Protein AF-A0A3L7VGA7-F1 (afdb_monomer_lite)

Radius of gyration: 22.68 Å; chains: 1; bounding box: 48×97×49 Å

Foldseek 3Di:
DDDDDDPPPPPPPPPPPPDPDPPDDPDDDPFADWDFDDPPPPPPVPDPDDWDFGFTFGDDPAFTETEGDGDDDLPVVLVVLVVVLVPDPDAGAYEYAPHHQQCPDPPVSNVSVLVSVLVNLVSVHAYEHEHQDADDPVSLVSCVVSQVRYEYEQELFDDDLADVDGPPSVSSLVRLLRCVVSPHHYEYEPPQDQPPPCLDLVNLLVSLVSCVVSVAQEYEYHHDKAFPVCLVVPGHHVSVVCVVVVSSVQQPPFDWDDDPNTIITDGHPVSVVVSVVSSCVSCVVSNHHYHYDCHRPVVPNPDDRDPPNVVVCVVVVVVVVCVVDPD

Sequence (327 aa):
MSPHPTLKQARNRAMLKTTPNKNSFGPLFDLPIVARTTPDHYSDRSSKDTSHFQTHLLPGDGPMVLSVAFSDGLPTLHDWLEWLRGQLASKPRLVFGWASDCLMSDLSNREHFLQILKATLRWGFSVCLKTMQRLDSDEAKQLQPMTSQLRFLVPLLGYSPAIDEWIRVSDRLEVLRSLRVQGFSAKAAWEPMIPGVHDRSEVFDRVLRELTGLNLKTVQVAFGHLPEDRMGRLLPGPVQQAKRMGVSEVFQNGPGFRIAGQKQRLLPLESRQKAFTRLHTLGAKWGIRVDVCPWNNPDFLASPIVVNKVATKSLLQKFLDMASHPG

Structure (mmCIF, N/CA/C/O backbone):
data_AF-A0A3L7VGA7-F1
#
_entry.id   AF-A0A3L7VGA7-F1
#
loop_
_atom_site.group_PDB
_atom_site.id
_atom_site.type_symbol
_atom_site.label_atom_id
_atom_site.label_alt_id
_atom_site.label_comp_id
_atom_site.label_asym_id
_atom_site.label_entity_id
_atom_site.label_seq_id
_atom_site.pdbx_PDB_ins_code
_atom_site.Cartn_x
_atom_site.Cartn_y
_atom_site.Cartn_z
_atom_site.occupancy
_atom_site.B_iso_or_equiv
_atom_site.auth_seq_id
_atom_site.auth_comp_id
_atom_site.auth_asym_id
_atom_site.auth_atom_id
_atom_site.pdbx_PDB_model_num
ATOM 1 N N . MET A 1 1 ? -12.149 -64.368 2.771 1.00 43.12 1 MET A N 1
ATOM 2 C CA . MET A 1 1 ? -12.167 -63.578 1.522 1.00 43.12 1 MET A CA 1
ATOM 3 C C . MET A 1 1 ? -13.390 -62.686 1.576 1.00 43.12 1 MET A C 1
ATOM 5 O O . MET A 1 1 ? -14.497 -63.174 1.406 1.00 43.12 1 MET A O 1
ATOM 9 N N . SER A 1 2 ? -13.187 -61.421 1.930 1.00 35.19 2 SER A N 1
ATOM 10 C CA . SER A 1 2 ? -14.254 -60.436 2.131 1.00 35.19 2 SER A CA 1
ATOM 11 C C . SER A 1 2 ? -14.167 -59.400 1.008 1.00 35.19 2 SER A C 1
ATOM 13 O O . SER A 1 2 ? -13.048 -59.018 0.656 1.00 35.19 2 SER A O 1
ATOM 15 N N . PRO A 1 3 ? -15.284 -58.967 0.402 1.00 49.53 3 PRO A N 1
ATOM 16 C CA . PRO A 1 3 ? -15.226 -58.109 -0.772 1.00 49.53 3 PRO A CA 1
ATOM 17 C C . PRO A 1 3 ? -14.800 -56.690 -0.382 1.00 49.53 3 PRO A C 1
ATOM 19 O O . PRO A 1 3 ? -15.349 -56.084 0.538 1.00 49.53 3 PRO A O 1
ATOM 22 N N . HIS A 1 4 ? -13.811 -56.159 -1.102 1.00 41.28 4 HIS A N 1
ATOM 23 C CA . HIS A 1 4 ? -13.416 -54.756 -1.025 1.00 41.28 4 HIS A CA 1
ATOM 24 C C . HIS A 1 4 ? -14.561 -53.843 -1.502 1.00 41.28 4 HIS A C 1
ATOM 26 O O . HIS A 1 4 ? -15.128 -54.091 -2.570 1.00 41.28 4 HIS A 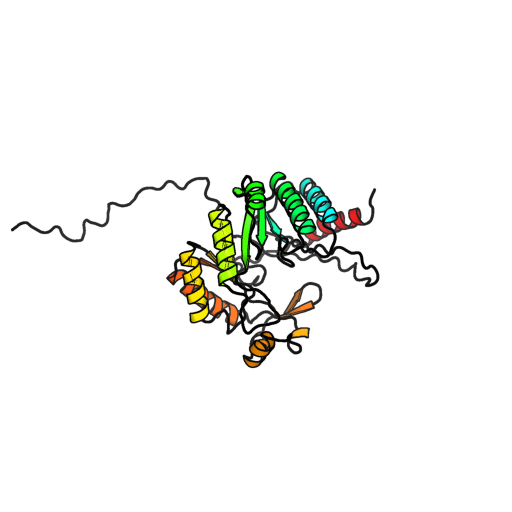O 1
ATOM 32 N N . PRO A 1 5 ? -14.877 -52.749 -0.786 1.00 42.47 5 PRO A N 1
ATOM 33 C CA . PRO A 1 5 ? -15.807 -51.749 -1.285 1.00 42.47 5 PRO A CA 1
ATOM 34 C C . PRO A 1 5 ? -15.146 -50.905 -2.385 1.00 42.47 5 PRO A C 1
ATOM 36 O O . PRO A 1 5 ? -14.045 -50.376 -2.236 1.00 42.47 5 PRO A O 1
ATOM 39 N N . THR A 1 6 ? -15.846 -50.779 -3.510 1.00 46.78 6 THR A N 1
ATOM 40 C CA . THR A 1 6 ? -15.446 -49.997 -4.685 1.00 46.78 6 THR A CA 1
ATOM 41 C C . THR A 1 6 ? -15.294 -48.502 -4.384 1.00 46.78 6 THR A C 1
ATOM 43 O O . THR A 1 6 ? -16.154 -47.886 -3.751 1.00 46.78 6 THR A O 1
ATOM 46 N N . LEU A 1 7 ? -14.249 -47.902 -4.961 1.00 44.06 7 LEU A N 1
ATOM 47 C CA . LEU A 1 7 ? -13.790 -46.500 -4.893 1.00 44.06 7 LEU A CA 1
ATOM 48 C C . LEU A 1 7 ? -14.806 -45.402 -5.306 1.00 44.06 7 LEU A C 1
ATOM 50 O O . LEU A 1 7 ? -14.435 -44.241 -5.461 1.00 44.06 7 LEU A O 1
ATOM 54 N N . LYS A 1 8 ? -16.095 -45.722 -5.463 1.00 40.16 8 LYS A N 1
ATOM 55 C CA . LYS A 1 8 ? -17.149 -44.781 -5.883 1.00 40.16 8 LYS A CA 1
ATOM 56 C C . LYS A 1 8 ? -18.024 -44.236 -4.746 1.00 40.16 8 LYS A C 1
ATOM 58 O O . LYS A 1 8 ? -18.813 -43.333 -4.998 1.00 40.16 8 LYS A O 1
ATOM 63 N N . GLN A 1 9 ? -17.874 -44.713 -3.506 1.00 40.97 9 GLN A N 1
ATOM 64 C CA . GLN A 1 9 ? -18.732 -44.302 -2.376 1.00 40.97 9 GLN A CA 1
ATOM 65 C C . GLN A 1 9 ? -18.077 -43.361 -1.346 1.00 40.97 9 GLN A C 1
ATOM 67 O O . GLN A 1 9 ? -18.747 -42.906 -0.424 1.00 40.97 9 GLN A O 1
ATOM 72 N N . ALA A 1 10 ? -16.817 -42.956 -1.532 1.00 37.78 10 ALA A N 1
ATOM 73 C CA . ALA A 1 10 ? -16.129 -42.036 -0.614 1.00 37.78 10 ALA A CA 1
ATOM 74 C C . ALA A 1 10 ? -16.321 -40.534 -0.933 1.00 37.78 10 ALA A C 1
ATOM 76 O O . ALA A 1 10 ? -15.681 -39.689 -0.313 1.00 37.78 10 ALA A O 1
ATOM 77 N N . ARG A 1 11 ? -17.187 -40.167 -1.892 1.00 37.00 11 ARG A N 1
ATOM 78 C CA . ARG A 1 11 ? -17.267 -38.785 -2.414 1.00 37.00 11 ARG A CA 1
ATOM 79 C C . ARG A 1 11 ? -18.479 -37.953 -1.974 1.00 37.00 11 ARG A C 1
ATOM 81 O O . ARG A 1 11 ? -18.576 -36.806 -2.386 1.00 37.00 11 ARG A O 1
ATOM 88 N N . ASN A 1 12 ? -19.352 -38.477 -1.106 1.00 34.41 12 ASN A N 1
ATOM 89 C CA . ASN A 1 12 ? -20.613 -37.811 -0.729 1.00 34.41 12 ASN A CA 1
ATOM 90 C C . ASN A 1 12 ? -20.780 -37.495 0.770 1.00 34.41 12 ASN A C 1
ATOM 92 O O . ASN A 1 12 ? -21.898 -37.299 1.238 1.00 34.41 12 ASN A O 1
ATOM 96 N N . ARG A 1 13 ? -19.696 -37.397 1.551 1.00 36.81 13 ARG A N 1
ATOM 97 C CA . ARG A 1 13 ? -19.800 -37.077 2.988 1.00 36.81 13 ARG A CA 1
ATOM 98 C C . ARG A 1 13 ? -18.763 -36.055 3.459 1.00 36.81 13 ARG A C 1
ATOM 100 O O . ARG A 1 13 ? -17.954 -36.334 4.327 1.00 36.81 13 ARG A O 1
ATOM 107 N N . ALA A 1 14 ? -18.811 -34.859 2.876 1.00 35.75 14 ALA A N 1
ATOM 108 C CA . ALA A 1 14 ? -18.225 -33.645 3.455 1.00 35.75 14 ALA A CA 1
ATOM 109 C C . ALA A 1 14 ? -18.851 -32.377 2.836 1.00 35.75 14 ALA A C 1
ATOM 111 O O . ALA A 1 14 ? -18.152 -31.493 2.360 1.00 35.75 14 ALA A O 1
ATOM 112 N N . MET A 1 15 ? -20.185 -32.282 2.814 1.00 30.47 15 MET A N 1
ATOM 113 C CA . MET A 1 15 ? -20.867 -30.989 2.686 1.00 30.47 15 MET A CA 1
ATOM 114 C C . MET A 1 15 ? -21.369 -30.577 4.067 1.00 30.47 15 MET A C 1
ATOM 116 O O . MET A 1 15 ? -22.544 -30.721 4.400 1.00 30.47 15 MET A O 1
ATOM 120 N N . LEU A 1 16 ? -20.448 -30.078 4.892 1.00 31.81 16 LEU A N 1
ATOM 121 C CA . LEU A 1 16 ? -20.827 -29.192 5.983 1.00 31.81 16 LEU A CA 1
ATOM 122 C C . LEU A 1 16 ? -21.315 -27.899 5.331 1.00 31.81 16 LEU A C 1
ATOM 124 O O . LEU A 1 16 ? -20.530 -27.141 4.766 1.00 31.81 16 LEU A O 1
ATOM 128 N N . LYS A 1 17 ? -22.633 -27.692 5.375 1.00 30.09 17 LYS A N 1
ATOM 129 C CA . LYS A 1 17 ? -23.270 -26.405 5.105 1.00 30.09 17 LYS A CA 1
ATOM 130 C C . LYS A 1 17 ? -22.727 -25.399 6.120 1.00 30.09 17 LYS A C 1
ATOM 132 O O . LYS A 1 17 ? -23.271 -25.260 7.211 1.00 30.09 17 LYS A O 1
ATOM 137 N N . THR A 1 18 ? -21.642 -24.714 5.782 1.00 30.89 18 THR A N 1
ATOM 138 C CA . THR A 1 18 ? -21.269 -23.478 6.458 1.00 30.89 18 THR A CA 1
ATOM 139 C C . THR A 1 18 ? -22.245 -22.411 5.981 1.00 30.89 18 THR A C 1
ATOM 141 O O . THR A 1 18 ? -22.189 -21.929 4.853 1.00 30.89 18 THR A O 1
ATOM 144 N N . THR A 1 19 ? -23.213 -22.073 6.828 1.00 28.56 19 THR A N 1
ATOM 145 C CA . THR A 1 19 ? -23.983 -20.838 6.675 1.00 28.56 19 THR A CA 1
ATOM 146 C C . THR A 1 19 ? -22.998 -19.671 6.566 1.00 28.56 19 THR A C 1
ATOM 148 O O . THR A 1 19 ? -22.138 -19.542 7.445 1.00 28.56 19 THR A O 1
ATOM 151 N N . PRO A 1 20 ? -23.074 -18.829 5.519 1.00 29.25 20 PRO A N 1
ATOM 152 C CA . PRO A 1 20 ? -22.203 -17.673 5.414 1.00 29.25 20 PRO A CA 1
ATOM 153 C C . PRO A 1 20 ? -22.485 -16.750 6.598 1.00 29.25 20 PRO A C 1
ATOM 155 O O . PRO A 1 20 ? -23.618 -16.328 6.834 1.00 29.25 20 PRO A O 1
ATOM 158 N N . ASN A 1 21 ? -21.441 -16.489 7.379 1.00 30.91 21 ASN A N 1
ATOM 159 C CA . ASN A 1 21 ? -21.479 -15.534 8.471 1.00 30.91 21 ASN A CA 1
ATOM 160 C C . ASN A 1 21 ? -21.843 -14.159 7.886 1.00 30.91 21 ASN A C 1
ATOM 162 O O . ASN A 1 21 ? -21.079 -13.613 7.095 1.00 30.91 21 ASN A O 1
ATOM 166 N N . LYS A 1 22 ? -22.989 -13.590 8.283 1.00 28.12 22 LYS A N 1
ATOM 167 C CA . LYS A 1 22 ? -23.465 -12.265 7.840 1.00 28.12 22 LYS A CA 1
ATOM 168 C C . LYS A 1 22 ? -22.534 -11.100 8.237 1.00 28.12 22 LYS A C 1
ATOM 170 O O . LYS A 1 22 ? -22.790 -9.975 7.830 1.00 28.12 22 LYS A O 1
ATOM 175 N N . ASN A 1 23 ? -21.431 -11.368 8.945 1.00 29.17 23 ASN A N 1
ATOM 176 C CA . ASN A 1 23 ? -20.350 -10.411 9.208 1.00 29.17 23 ASN A CA 1
ATOM 177 C C . ASN A 1 23 ? -19.191 -10.467 8.187 1.00 29.17 23 ASN A C 1
ATOM 179 O O . ASN A 1 23 ? -18.156 -9.830 8.394 1.00 29.17 23 ASN A O 1
ATOM 183 N N . SER A 1 24 ? -19.316 -11.217 7.085 1.00 26.73 24 SER A N 1
ATOM 184 C CA . SER A 1 24 ? -18.322 -11.195 6.009 1.00 26.73 24 SER A CA 1
ATOM 185 C C . SER A 1 24 ? -18.483 -9.938 5.150 1.00 26.73 24 SER A C 1
ATOM 187 O O . SER A 1 24 ? -19.331 -9.882 4.260 1.00 26.73 24 SER A O 1
ATOM 189 N N . PHE A 1 25 ? -17.643 -8.934 5.400 1.00 37.75 25 PHE A N 1
ATOM 190 C CA . PHE A 1 25 ? -17.383 -7.864 4.437 1.00 37.75 25 PHE A CA 1
ATOM 191 C C . PHE A 1 25 ? -17.015 -8.481 3.073 1.00 37.75 25 PHE A C 1
ATOM 193 O O . PHE A 1 25 ? -16.215 -9.418 3.023 1.00 37.75 25 PHE A O 1
ATOM 200 N N . GLY A 1 26 ? -17.619 -7.968 1.996 1.00 32.66 26 GLY A N 1
ATOM 201 C CA . GLY A 1 26 ? -17.436 -8.429 0.613 1.00 32.66 26 GLY A CA 1
ATOM 202 C C . GLY A 1 26 ? -15.990 -8.348 0.084 1.00 32.66 26 GLY A C 1
ATOM 203 O O . GLY A 1 26 ? -15.064 -8.020 0.836 1.00 32.66 26 GLY A O 1
ATOM 204 N N . PRO A 1 27 ? -15.756 -8.677 -1.205 1.00 37.66 27 PRO A N 1
ATOM 205 C CA . PRO A 1 27 ? -14.420 -8.702 -1.801 1.00 37.66 27 PRO A CA 1
ATOM 206 C C . PRO A 1 27 ? -13.655 -7.399 -1.522 1.00 37.66 27 PRO A C 1
ATOM 208 O O . PRO A 1 27 ? -14.111 -6.290 -1.764 1.00 37.66 27 PRO A O 1
ATOM 211 N N . LEU A 1 28 ? -12.475 -7.565 -0.920 1.00 40.16 28 LEU A N 1
ATOM 212 C CA . LEU A 1 28 ? -11.820 -6.569 -0.069 1.00 40.16 28 LEU A CA 1
ATOM 213 C C . LEU A 1 28 ? -11.311 -5.273 -0.737 1.00 40.16 28 LEU A C 1
ATOM 215 O O . LEU A 1 28 ? -10.726 -4.469 -0.011 1.00 40.16 28 LEU A O 1
ATOM 219 N N . PHE A 1 29 ? -11.493 -5.067 -2.044 1.00 43.53 29 PHE A N 1
ATOM 220 C CA . PHE A 1 29 ? -11.119 -3.841 -2.760 1.00 43.53 29 PHE A CA 1
ATOM 221 C C . PHE A 1 29 ? -11.868 -3.723 -4.101 1.00 43.53 29 PHE A C 1
ATOM 223 O O . PHE A 1 29 ? -11.258 -3.848 -5.156 1.00 43.53 29 PHE A O 1
ATOM 230 N N . ASP A 1 30 ? -13.160 -3.408 -4.063 1.00 38.06 30 ASP A N 1
ATOM 231 C CA . ASP A 1 30 ? -13.766 -2.603 -5.131 1.00 38.06 30 ASP A CA 1
ATOM 232 C C . ASP A 1 30 ? -13.455 -1.135 -4.799 1.00 38.06 30 ASP A C 1
ATOM 234 O O . ASP A 1 30 ? -14.231 -0.439 -4.145 1.00 38.06 30 ASP A O 1
ATOM 238 N N . LEU A 1 31 ? -12.225 -0.703 -5.101 1.00 38.22 31 LEU A N 1
ATOM 239 C CA . LEU A 1 31 ? -11.809 0.692 -4.945 1.00 38.22 31 LEU A CA 1
ATOM 240 C C . LEU A 1 31 ? -11.855 1.378 -6.310 1.00 38.22 31 LEU A C 1
ATOM 242 O O . LEU A 1 31 ? -11.094 0.990 -7.197 1.00 38.22 31 LEU A O 1
ATOM 246 N N . PRO A 1 32 ? -12.711 2.386 -6.487 1.00 30.73 32 PRO A N 1
ATOM 247 C CA . PRO A 1 32 ? -12.857 3.059 -7.767 1.00 30.73 32 PRO A CA 1
ATOM 248 C C . PRO A 1 32 ? -11.887 4.275 -7.911 1.00 30.73 32 PRO A C 1
ATOM 250 O O . PRO A 1 32 ? -11.141 4.566 -6.987 1.00 30.73 32 PRO A O 1
ATOM 253 N N . ILE A 1 33 ? -11.765 4.896 -9.099 1.00 35.69 33 ILE A N 1
ATOM 254 C CA . ILE A 1 33 ? -10.641 5.743 -9.602 1.00 35.69 33 ILE A CA 1
ATOM 255 C C . ILE A 1 33 ? -10.607 7.138 -8.987 1.00 35.69 33 ILE A C 1
ATOM 257 O O . ILE A 1 33 ? -11.621 7.632 -8.542 1.00 35.69 33 ILE A O 1
ATOM 261 N N . VAL A 1 34 ? -9.433 7.784 -9.032 1.00 33.53 34 VAL A N 1
ATOM 262 C CA . VAL A 1 34 ? -9.072 9.141 -8.583 1.00 33.53 34 VAL A CA 1
ATOM 263 C C . VAL A 1 34 ? -9.642 10.273 -9.447 1.00 33.53 34 VAL A C 1
ATOM 265 O O . VAL A 1 34 ? -9.369 10.351 -10.644 1.00 33.53 34 VAL A O 1
ATOM 268 N N . ALA A 1 35 ? -10.263 11.262 -8.799 1.00 25.12 35 ALA A N 1
ATOM 269 C CA . ALA A 1 35 ? -10.252 12.659 -9.233 1.00 25.12 35 ALA A CA 1
ATOM 270 C C . ALA A 1 35 ? -9.114 13.398 -8.506 1.00 25.12 35 ALA A C 1
ATOM 272 O O . ALA A 1 35 ? -9.055 13.393 -7.274 1.00 25.12 35 ALA A O 1
ATOM 273 N N . ARG A 1 36 ? -8.199 14.039 -9.245 1.00 38.50 36 ARG A N 1
ATOM 274 C CA . ARG A 1 36 ? -7.218 14.967 -8.661 1.00 38.50 36 ARG A CA 1
ATOM 275 C C . ARG A 1 36 ? -7.765 16.384 -8.710 1.00 38.50 36 ARG A C 1
ATOM 277 O O . ARG A 1 36 ? -8.101 16.873 -9.783 1.00 38.50 36 ARG A O 1
ATOM 284 N N . THR A 1 37 ? -7.745 17.053 -7.570 1.00 29.27 37 THR A N 1
ATOM 285 C CA . THR A 1 37 ? -7.796 18.510 -7.483 1.00 29.27 37 THR A CA 1
ATOM 286 C C . THR A 1 37 ? -6.557 18.949 -6.718 1.00 29.27 37 THR A C 1
ATOM 288 O O . THR A 1 37 ? -6.511 18.870 -5.497 1.00 29.27 37 THR A O 1
ATOM 291 N N . THR A 1 38 ? -5.514 19.342 -7.442 1.00 31.16 38 THR A N 1
ATOM 292 C CA . THR A 1 38 ? -4.548 20.311 -6.919 1.00 31.16 38 THR A CA 1
ATOM 293 C C . THR A 1 38 ? -5.141 21.693 -7.180 1.00 31.16 38 THR A C 1
ATOM 295 O O . THR A 1 38 ? -5.665 21.901 -8.276 1.00 31.16 38 THR A O 1
ATOM 298 N N . PRO A 1 39 ? -5.111 22.636 -6.227 1.00 29.53 39 PRO A N 1
ATOM 299 C CA . PRO A 1 39 ? -5.367 24.022 -6.571 1.00 29.53 39 PRO A CA 1
ATOM 300 C C . PRO A 1 39 ? -4.246 24.480 -7.513 1.00 29.53 39 PRO A C 1
ATOM 302 O O . PRO A 1 39 ? -3.085 24.515 -7.119 1.00 29.53 39 PRO A O 1
ATOM 305 N N . ASP A 1 40 ? -4.588 24.841 -8.750 1.00 30.81 40 ASP A N 1
ATOM 306 C CA . ASP A 1 40 ? -3.659 25.439 -9.725 1.00 30.81 40 ASP A CA 1
ATOM 307 C C . ASP A 1 40 ? -3.290 26.903 -9.367 1.00 30.81 40 ASP A C 1
ATOM 309 O O . ASP A 1 40 ? -2.684 27.608 -10.170 1.00 30.81 40 ASP A O 1
ATOM 313 N N . HIS A 1 41 ? -3.640 27.385 -8.165 1.00 29.19 41 HIS A N 1
ATOM 314 C CA . HIS A 1 41 ? -3.519 28.799 -7.777 1.00 29.19 41 HIS A CA 1
ATOM 315 C C . HIS A 1 41 ? -2.585 29.100 -6.597 1.00 29.19 41 HIS A C 1
ATOM 317 O O . HIS A 1 41 ? -2.482 30.254 -6.205 1.00 29.19 41 HIS A O 1
ATOM 323 N N . TYR A 1 42 ? -1.833 28.125 -6.084 1.00 32.44 42 TYR A N 1
ATOM 324 C CA . TYR A 1 42 ? -0.779 28.382 -5.092 1.00 32.44 42 TYR A CA 1
ATOM 325 C C . TYR A 1 42 ? 0.573 27.882 -5.602 1.00 32.44 42 TYR A C 1
ATOM 327 O O . TYR A 1 42 ? 1.143 26.912 -5.113 1.00 32.44 42 TYR A O 1
ATOM 335 N N . SER A 1 43 ? 1.080 28.549 -6.636 1.00 29.97 43 SER A N 1
ATOM 336 C CA . SER A 1 43 ? 2.487 28.472 -7.029 1.00 29.97 43 SER A CA 1
ATOM 337 C C . SER A 1 43 ? 3.120 29.858 -6.962 1.00 29.97 43 SER A C 1
ATOM 339 O O . SER A 1 43 ? 3.754 30.291 -7.922 1.00 29.97 43 SER A O 1
ATOM 341 N N . ASP A 1 44 ? 2.930 30.565 -5.849 1.00 31.17 44 ASP A N 1
ATOM 342 C CA . ASP A 1 44 ? 3.852 31.638 -5.500 1.00 31.17 44 ASP A CA 1
ATOM 343 C C . ASP A 1 44 ? 4.943 31.042 -4.606 1.00 31.17 44 ASP A C 1
ATOM 345 O O . ASP A 1 44 ? 4.682 30.534 -3.517 1.00 31.17 44 ASP A O 1
ATOM 349 N N . ARG A 1 45 ? 6.173 31.001 -5.121 1.00 32.84 45 ARG A N 1
ATOM 350 C CA . ARG A 1 45 ? 7.328 30.317 -4.512 1.00 32.84 45 ARG A CA 1
ATOM 351 C C . ARG A 1 45 ? 7.939 31.106 -3.340 1.00 32.84 45 ARG A C 1
ATOM 353 O O . ARG A 1 45 ? 9.121 30.932 -3.049 1.00 32.84 45 ARG A O 1
ATOM 360 N N . SER A 1 46 ? 7.177 31.986 -2.693 1.00 29.30 46 SER A N 1
ATOM 361 C CA . SER A 1 46 ? 7.707 32.976 -1.750 1.00 29.30 46 SER A CA 1
ATOM 362 C C . SER A 1 46 ? 7.355 32.737 -0.275 1.00 29.30 46 SER A C 1
ATOM 364 O O . SER A 1 46 ? 8.036 33.305 0.577 1.00 29.30 46 SER A O 1
ATOM 366 N N . SER A 1 47 ? 6.401 31.861 0.073 1.00 35.50 47 SER A N 1
ATOM 367 C CA . SER A 1 47 ? 6.106 31.535 1.480 1.00 35.50 47 SER A CA 1
ATOM 368 C C . SER A 1 47 ? 6.628 30.146 1.872 1.00 35.50 47 SER A C 1
ATOM 370 O O . SER A 1 47 ? 6.276 29.123 1.290 1.00 35.50 47 SER A O 1
ATOM 372 N N . LYS A 1 48 ? 7.507 30.107 2.879 1.00 35.66 48 LYS A N 1
ATOM 373 C CA . LYS A 1 48 ? 8.130 28.884 3.416 1.00 35.66 48 LYS A CA 1
ATOM 374 C C . LYS A 1 48 ? 7.215 28.063 4.349 1.00 35.66 48 LYS A C 1
ATOM 376 O O . LYS A 1 48 ? 7.690 27.084 4.900 1.00 35.66 48 LYS A O 1
ATOM 381 N N . ASP A 1 49 ? 5.936 28.422 4.483 1.00 36.09 49 ASP A N 1
ATOM 382 C CA . ASP A 1 49 ? 5.019 27.896 5.516 1.00 36.09 49 ASP A CA 1
ATOM 383 C C . ASP A 1 49 ? 3.713 27.296 4.957 1.00 36.09 49 ASP A C 1
ATOM 385 O O . ASP A 1 49 ? 2.667 27.333 5.602 1.00 36.09 49 ASP A O 1
ATOM 389 N N . THR A 1 50 ? 3.715 26.746 3.739 1.00 39.16 50 THR A N 1
ATOM 390 C CA . THR A 1 50 ? 2.499 26.118 3.190 1.00 39.16 50 THR A CA 1
ATOM 391 C C . THR A 1 50 ? 2.526 24.597 3.331 1.00 39.16 50 THR A C 1
ATOM 393 O O . THR A 1 50 ? 3.150 23.880 2.553 1.00 39.16 50 THR A O 1
ATOM 396 N N . SER A 1 51 ? 1.785 24.090 4.321 1.00 41.81 51 SER A N 1
ATOM 397 C CA . SER A 1 51 ? 1.427 22.674 4.437 1.00 41.81 51 SER A CA 1
ATOM 398 C C . SER A 1 51 ? 0.694 22.221 3.168 1.00 41.81 51 SER A C 1
ATOM 400 O O . SER A 1 51 ? -0.419 22.671 2.883 1.00 41.81 51 SER A O 1
ATOM 402 N N . HIS A 1 52 ? 1.281 21.319 2.380 1.00 49.53 52 HIS A N 1
ATOM 403 C CA . HIS A 1 52 ? 0.648 20.801 1.169 1.00 49.53 52 HIS A CA 1
ATOM 404 C C . HIS A 1 52 ? -0.072 19.479 1.450 1.00 49.53 52 HIS A C 1
ATOM 406 O O . HIS A 1 52 ? 0.492 18.393 1.307 1.00 49.53 52 HIS A O 1
ATOM 412 N N . PHE A 1 53 ? -1.365 19.551 1.775 1.00 48.53 53 PHE A N 1
ATOM 413 C CA . PHE A 1 53 ? -2.212 18.359 1.810 1.00 48.53 53 PHE A CA 1
ATOM 414 C C . PHE A 1 53 ? -2.612 17.952 0.390 1.00 48.53 53 PHE A C 1
ATOM 416 O O . PHE A 1 53 ? -3.347 18.659 -0.299 1.00 48.53 53 PHE A O 1
ATOM 423 N N . GLN A 1 54 ? -2.159 16.781 -0.059 1.00 51.47 54 GLN A N 1
ATOM 424 C CA . GLN A 1 54 ? -2.670 16.177 -1.288 1.00 51.47 54 GLN A CA 1
ATOM 425 C C . GLN A 1 54 ? -3.830 15.253 -0.962 1.00 51.47 54 GLN A C 1
ATOM 427 O O . GLN A 1 54 ? -3.615 14.118 -0.550 1.00 51.47 54 GLN A O 1
ATOM 432 N N . THR A 1 55 ? -5.047 15.738 -1.185 1.00 47.72 55 THR A N 1
ATOM 433 C CA . THR A 1 55 ? -6.265 14.947 -1.055 1.00 47.72 55 THR A CA 1
ATOM 434 C C . THR A 1 55 ? -6.646 14.362 -2.410 1.00 47.72 55 THR A C 1
ATOM 436 O O . THR A 1 55 ? -6.633 15.019 -3.455 1.00 47.72 55 THR A O 1
ATOM 439 N N . HIS A 1 56 ? -6.955 13.074 -2.411 1.00 51.88 56 HIS A N 1
ATOM 440 C CA . HIS A 1 56 ? -7.519 12.391 -3.565 1.00 51.88 56 HIS A CA 1
ATOM 441 C C . HIS A 1 56 ? -8.910 11.938 -3.166 1.00 51.88 56 HIS A C 1
ATOM 443 O O . HIS A 1 56 ? -9.070 11.394 -2.084 1.00 51.88 56 HIS A O 1
ATOM 449 N N . LEU A 1 57 ? -9.906 12.205 -4.004 1.00 48.22 57 LEU A N 1
ATOM 450 C CA . LEU A 1 57 ? -11.254 11.681 -3.828 1.00 48.22 57 LEU A CA 1
ATOM 451 C C . LEU A 1 57 ? -11.481 10.663 -4.935 1.00 48.22 57 LEU A C 1
ATOM 453 O O . LEU A 1 57 ? -11.326 10.978 -6.117 1.00 48.22 57 LEU A O 1
ATOM 457 N N . LEU A 1 58 ? -11.796 9.435 -4.534 1.00 50.28 58 LEU A N 1
ATOM 458 C CA . LEU A 1 58 ? -12.078 8.338 -5.446 1.00 50.28 58 LEU A CA 1
ATOM 459 C C . LEU A 1 58 ? -13.591 8.222 -5.708 1.00 50.28 58 LEU A C 1
ATOM 461 O O . LEU A 1 58 ? -14.300 7.774 -4.805 1.00 50.28 58 LEU A O 1
ATOM 465 N N . PRO A 1 59 ? -14.130 8.620 -6.875 1.00 39.44 59 PRO A N 1
ATOM 466 C CA . PRO A 1 59 ? -15.493 8.275 -7.280 1.00 39.44 59 PRO A CA 1
ATOM 467 C C . PRO A 1 59 ? -15.713 6.770 -7.423 1.00 39.44 59 PRO A C 1
ATOM 469 O O . PRO A 1 59 ? -14.962 6.137 -8.146 1.00 39.44 59 PRO A O 1
ATOM 472 N N . GLY A 1 60 ? -16.787 6.247 -6.822 1.00 40.56 60 GLY A N 1
ATOM 473 C CA . GLY A 1 60 ? -17.497 4.999 -7.157 1.00 40.56 60 GLY A CA 1
ATOM 474 C C . GLY A 1 60 ? -18.171 4.370 -5.927 1.00 40.56 60 GLY A C 1
ATOM 475 O O . GLY A 1 60 ? -18.086 4.933 -4.840 1.00 40.56 60 GLY A O 1
ATOM 476 N N . ASP A 1 61 ? -18.827 3.217 -6.085 1.00 37.53 61 ASP A N 1
ATOM 477 C CA . ASP A 1 61 ? -19.729 2.606 -5.078 1.00 37.53 61 ASP A CA 1
ATOM 478 C C . ASP A 1 61 ? -19.028 2.035 -3.818 1.00 37.53 61 ASP A C 1
ATOM 480 O O . ASP A 1 61 ? -19.633 1.333 -3.006 1.00 37.53 61 ASP A O 1
ATOM 484 N N . GLY A 1 62 ? -17.735 2.328 -3.646 1.00 47.06 62 GLY A N 1
ATOM 485 C CA . GLY A 1 62 ? -16.905 1.906 -2.519 1.00 47.06 62 GLY A CA 1
ATOM 486 C C . GLY A 1 62 ? -16.647 3.030 -1.506 1.00 47.06 62 GLY A C 1
ATOM 487 O O . GLY A 1 62 ? -16.973 4.192 -1.747 1.00 47.06 62 GLY A O 1
ATOM 488 N N . PRO A 1 63 ? -16.028 2.722 -0.349 1.00 47.28 63 PRO A N 1
ATOM 489 C CA . PRO A 1 63 ? -15.669 3.747 0.619 1.00 47.28 63 PRO A CA 1
ATOM 490 C C . PRO A 1 63 ? -14.687 4.720 -0.033 1.00 47.28 63 PRO A C 1
ATOM 492 O O . PRO A 1 63 ? -13.596 4.325 -0.445 1.00 47.28 63 PRO A O 1
ATOM 495 N N . MET A 1 64 ? -15.085 5.988 -0.105 1.00 53.78 64 MET A N 1
ATOM 496 C CA . MET A 1 64 ? -14.243 7.096 -0.547 1.00 53.78 64 MET A CA 1
ATOM 497 C C . MET A 1 64 ? -12.875 6.997 0.135 1.00 53.78 64 MET A C 1
ATOM 499 O O . MET A 1 64 ? -12.818 6.767 1.341 1.00 53.78 64 MET A O 1
ATOM 503 N N . VAL A 1 65 ? -11.793 7.101 -0.644 1.00 56.22 65 VAL A N 1
ATOM 504 C CA . VAL A 1 65 ? -10.424 6.994 -0.131 1.00 56.22 65 VAL A CA 1
ATOM 505 C C . VAL A 1 65 ? -9.711 8.314 -0.217 1.00 56.22 65 VAL A C 1
ATOM 507 O O . VAL A 1 65 ? -9.634 8.879 -1.299 1.00 56.22 65 VAL A O 1
ATOM 510 N N . LEU A 1 66 ? -9.148 8.741 0.906 1.00 61.31 66 LEU A N 1
ATOM 511 C CA . LEU A 1 66 ? -8.468 10.013 1.050 1.00 61.31 66 LEU A CA 1
ATOM 512 C C . LEU A 1 66 ? -7.010 9.783 1.432 1.00 61.31 66 LEU A C 1
ATOM 514 O O . LEU A 1 66 ? -6.733 9.305 2.530 1.00 61.31 66 LEU A O 1
ATOM 518 N N . SER A 1 67 ? -6.102 10.083 0.503 1.00 59.12 67 SER A N 1
ATOM 519 C CA . SER A 1 67 ? -4.666 10.120 0.785 1.00 59.12 67 SER A CA 1
ATOM 520 C C . SER A 1 67 ? -4.332 11.404 1.537 1.00 59.12 67 SER A C 1
ATOM 522 O O . SER A 1 67 ? -4.894 12.449 1.226 1.00 59.12 67 SER A O 1
ATOM 524 N N . VAL A 1 68 ? -3.416 11.330 2.500 1.00 60.78 68 VAL A N 1
ATOM 525 C CA . VAL A 1 68 ? -2.892 12.497 3.223 1.00 60.78 68 VAL A CA 1
ATOM 526 C C . VAL A 1 68 ? -1.367 12.450 3.159 1.00 60.78 68 VAL A C 1
ATOM 528 O O . VAL A 1 68 ? -0.752 11.454 3.548 1.00 60.78 68 VAL A O 1
ATOM 531 N N . ALA A 1 69 ? -0.765 13.507 2.616 1.00 57.44 69 ALA A N 1
ATOM 532 C CA . ALA A 1 69 ? 0.680 13.721 2.575 1.00 57.44 69 ALA A CA 1
ATOM 533 C C . ALA A 1 69 ? 1.063 14.799 3.597 1.00 57.44 69 ALA A C 1
ATOM 535 O O . ALA A 1 69 ? 0.319 15.763 3.761 1.00 57.44 69 ALA A O 1
ATOM 536 N N . PHE A 1 70 ? 2.200 14.620 4.271 1.00 59.06 70 PHE A N 1
ATOM 537 C CA . PHE A 1 70 ? 2.706 15.532 5.297 1.00 59.06 70 PHE A CA 1
ATOM 538 C C . PHE A 1 70 ? 3.869 16.335 4.723 1.00 59.06 70 PHE A C 1
ATOM 540 O O . PHE A 1 70 ? 4.804 15.747 4.177 1.00 59.06 70 PHE A O 1
ATOM 547 N N . SER A 1 71 ? 3.820 17.653 4.865 1.00 50.97 71 SER A N 1
ATOM 548 C CA . SER A 1 71 ? 4.954 18.538 4.597 1.00 50.97 71 SER A CA 1
ATOM 549 C C . SER A 1 71 ? 4.929 19.708 5.584 1.00 50.97 71 SER A C 1
ATOM 551 O O . SER A 1 71 ? 4.861 20.850 5.166 1.00 50.97 71 SER A O 1
ATOM 553 N N . ASP A 1 72 ? 4.928 19.397 6.883 1.00 50.34 72 ASP A N 1
ATOM 554 C CA . ASP A 1 72 ? 4.864 20.340 8.016 1.00 50.34 72 ASP A CA 1
ATOM 555 C C . ASP A 1 72 ? 3.433 20.768 8.416 1.00 50.34 72 ASP A C 1
ATOM 557 O O . ASP A 1 72 ? 2.603 21.095 7.571 1.00 50.34 72 ASP A O 1
ATOM 561 N N . GLY A 1 73 ? 3.128 20.711 9.724 1.00 57.25 73 GLY A N 1
ATOM 562 C CA . GLY A 1 73 ? 1.842 21.118 10.324 1.00 57.25 73 GLY A CA 1
ATOM 563 C C . GLY A 1 73 ? 0.849 19.978 10.604 1.00 57.25 73 GLY A C 1
ATOM 564 O O . GLY A 1 73 ? -0.086 19.753 9.847 1.00 57.25 73 GLY A O 1
ATOM 565 N N . LEU A 1 74 ? 1.004 19.265 11.725 1.00 57.94 74 LEU A N 1
ATOM 566 C CA . LEU A 1 74 ? -0.006 18.305 12.201 1.00 57.94 74 LEU A CA 1
ATOM 567 C C . LEU A 1 74 ? -1.290 18.939 12.789 1.00 57.94 74 LEU A C 1
ATOM 569 O O . LEU A 1 74 ? -2.353 18.348 12.591 1.00 57.94 74 LEU A O 1
ATOM 573 N N . PRO A 1 75 ? -1.258 20.123 13.443 1.00 61.38 75 PRO A N 1
ATOM 574 C CA . PRO A 1 75 ? -2.477 20.771 13.938 1.00 61.38 75 PRO A CA 1
ATOM 575 C C . PRO A 1 75 ? -3.517 21.012 12.835 1.00 61.38 75 PRO A C 1
ATOM 577 O O . PRO A 1 75 ? -4.690 20.698 13.008 1.00 61.38 75 PRO A O 1
ATOM 580 N N . THR A 1 76 ? -3.071 21.418 11.642 1.00 72.38 76 THR A N 1
ATOM 581 C CA . THR A 1 76 ? -3.954 21.663 10.491 1.00 72.38 76 THR A CA 1
ATOM 582 C C . THR A 1 76 ? -4.595 20.382 9.945 1.00 72.38 76 THR A C 1
ATOM 584 O O . THR A 1 76 ? -5.679 20.434 9.362 1.00 72.38 76 THR A O 1
ATOM 587 N N . LEU A 1 77 ? -3.986 19.208 10.171 1.00 73.94 77 LEU A N 1
ATOM 588 C CA . LEU A 1 77 ? -4.594 17.922 9.822 1.00 73.94 77 LEU A CA 1
ATOM 589 C C . LEU A 1 77 ? -5.784 17.597 10.733 1.00 73.94 77 LEU A C 1
ATOM 591 O O . LEU A 1 77 ? -6.786 17.065 10.253 1.00 73.94 77 LEU A O 1
ATOM 595 N N . HIS A 1 78 ? -5.676 17.888 12.031 1.00 78.62 78 HIS A N 1
ATOM 596 C CA . HIS A 1 78 ? -6.765 17.653 12.975 1.00 78.62 78 HIS A CA 1
ATOM 597 C C . HIS A 1 78 ? -7.996 18.485 12.608 1.00 78.62 78 HIS A C 1
ATOM 599 O O . HIS A 1 78 ? -9.071 17.915 12.410 1.00 78.62 78 HIS A O 1
ATOM 605 N N . ASP A 1 79 ? -7.803 19.791 12.415 1.00 79.19 79 ASP A N 1
ATOM 606 C CA . ASP A 1 79 ? -8.871 20.733 12.066 1.00 79.19 79 ASP A CA 1
ATOM 607 C C . ASP A 1 79 ? -9.552 20.340 10.752 1.00 79.19 79 ASP A C 1
ATOM 609 O O . ASP A 1 79 ? -10.780 20.331 10.631 1.00 79.19 79 ASP A O 1
ATOM 613 N N . TRP A 1 80 ? -8.759 19.926 9.761 1.00 78.88 80 TRP A N 1
ATOM 614 C CA . TRP A 1 80 ? -9.298 19.462 8.489 1.00 78.88 80 TRP A CA 1
ATOM 615 C C . TRP A 1 80 ? -10.106 18.166 8.618 1.00 78.88 80 TRP A C 1
ATOM 617 O O . TRP A 1 80 ? -11.171 18.042 8.008 1.00 78.88 80 TRP A O 1
ATOM 627 N N . LEU A 1 81 ? -9.646 17.192 9.409 1.00 80.69 81 LEU A N 1
ATOM 628 C CA . LEU A 1 81 ? -10.402 15.957 9.635 1.00 80.69 81 LEU A CA 1
ATOM 629 C C . LEU A 1 81 ? -11.681 16.215 10.439 1.00 80.69 81 LEU A C 1
ATOM 631 O O . LEU A 1 81 ? -12.701 15.566 10.188 1.00 80.69 81 LEU A O 1
ATOM 635 N N . GLU A 1 82 ? -11.658 17.167 11.370 1.00 82.75 82 GLU A N 1
ATOM 636 C CA . GLU A 1 82 ? -12.848 17.590 12.101 1.00 82.75 82 GLU A CA 1
ATOM 637 C C . GLU A 1 82 ? -13.866 18.272 11.178 1.00 82.75 82 GLU A C 1
ATOM 639 O O . GLU A 1 82 ? -15.055 17.934 11.207 1.00 82.75 82 GLU A O 1
ATOM 644 N N . TRP A 1 83 ? -13.407 19.158 10.296 1.00 83.00 83 TRP A N 1
ATOM 645 C CA . TRP A 1 83 ? -14.249 19.729 9.251 1.00 83.00 83 TRP A CA 1
ATOM 646 C C . TRP A 1 83 ? -14.846 18.628 8.368 1.00 83.00 83 TRP A C 1
ATOM 648 O O . TRP A 1 83 ? -16.065 18.551 8.199 1.00 83.00 83 TRP A O 1
ATOM 658 N N . LEU A 1 84 ? -14.011 17.706 7.877 1.00 78.06 84 LEU A N 1
ATOM 659 C CA . LEU A 1 84 ? -14.428 16.589 7.029 1.00 78.06 84 LEU A CA 1
ATOM 660 C C . LEU A 1 84 ? -15.478 15.712 7.726 1.00 78.06 84 LEU A C 1
ATOM 662 O O . LEU A 1 84 ? -16.442 15.261 7.102 1.00 78.06 84 LEU A O 1
ATOM 666 N N . ARG A 1 85 ? -15.323 15.490 9.037 1.00 82.62 85 ARG A N 1
ATOM 667 C CA . ARG A 1 85 ? -16.297 14.775 9.867 1.00 82.62 85 ARG A CA 1
ATOM 668 C C . ARG A 1 85 ? -17.668 15.448 9.819 1.00 82.62 85 ARG A C 1
ATOM 670 O O . ARG A 1 85 ? -18.650 14.711 9.750 1.00 82.62 85 ARG A O 1
ATOM 677 N N . GLY A 1 86 ? -17.735 16.777 9.861 1.00 83.25 86 GLY A N 1
ATOM 678 C CA . GLY A 1 86 ? -18.988 17.535 9.795 1.00 83.25 86 GLY A CA 1
ATOM 679 C C . GLY A 1 86 ? -19.642 17.532 8.411 1.00 83.25 86 GLY A C 1
ATOM 680 O O . GLY A 1 86 ? -20.863 17.581 8.315 1.00 83.25 86 GLY A O 1
ATOM 681 N N . GLN A 1 87 ? -18.850 17.423 7.341 1.00 76.88 87 GLN A N 1
ATOM 682 C CA . GLN A 1 87 ? -19.362 17.516 5.968 1.00 76.88 87 GLN A CA 1
ATOM 683 C C . GLN A 1 87 ? -19.894 16.195 5.395 1.00 76.88 87 GLN A C 1
ATOM 685 O O . GLN A 1 87 ? -20.698 16.208 4.464 1.00 76.88 87 GLN A O 1
ATOM 690 N N . LEU A 1 88 ? -19.432 15.044 5.893 1.00 73.94 88 LEU A N 1
ATOM 691 C CA . LEU A 1 88 ? -19.725 13.753 5.268 1.00 73.94 88 LEU A CA 1
ATOM 692 C C . LEU A 1 88 ? -20.794 12.959 6.023 1.00 73.94 88 LEU A C 1
ATOM 694 O O . LEU A 1 88 ? -20.575 12.517 7.158 1.00 73.94 88 LEU A O 1
ATOM 698 N N . ALA A 1 89 ? -21.909 12.705 5.328 1.00 73.69 89 ALA A N 1
ATOM 699 C CA . ALA A 1 89 ? -23.003 11.850 5.794 1.00 73.69 89 ALA A CA 1
ATOM 700 C C . ALA A 1 89 ? -22.551 10.394 6.024 1.00 73.69 89 ALA A C 1
ATOM 702 O O . ALA A 1 89 ? -22.962 9.761 6.993 1.00 73.69 89 ALA A O 1
ATOM 703 N N . SER A 1 90 ? -21.656 9.877 5.175 1.00 78.19 90 SER A N 1
ATOM 704 C CA . SER A 1 90 ? -21.012 8.567 5.332 1.00 78.19 90 SER A CA 1
ATOM 705 C C . SER A 1 90 ? -19.523 8.728 5.623 1.00 78.19 90 SER A C 1
ATOM 707 O O . SER A 1 90 ? -18.855 9.517 4.952 1.00 78.19 90 SER A O 1
ATOM 709 N N . LYS A 1 91 ? -18.973 7.959 6.570 1.00 76.56 91 LYS A N 1
ATOM 710 C CA . LYS A 1 91 ? -17.542 8.033 6.893 1.00 76.56 91 LYS A CA 1
ATOM 711 C C . LYS A 1 91 ? -16.700 7.269 5.851 1.00 76.56 91 LYS A C 1
ATOM 713 O O . LYS A 1 91 ? -16.825 6.047 5.761 1.00 76.56 91 LYS A O 1
ATOM 718 N N . PRO A 1 92 ? -15.863 7.957 5.051 1.00 76.31 92 PRO A N 1
ATOM 719 C CA . PRO A 1 92 ? -14.952 7.341 4.087 1.00 76.31 92 PRO A CA 1
ATOM 720 C C . PRO A 1 92 ? -13.908 6.456 4.774 1.00 76.31 92 PRO A C 1
ATOM 722 O O . PRO A 1 92 ? -13.684 6.532 5.985 1.00 76.31 92 PRO A O 1
ATOM 725 N N . ARG A 1 93 ? -13.195 5.661 3.972 1.00 81.31 93 ARG A N 1
ATOM 726 C CA . ARG A 1 93 ? -11.942 5.047 4.409 1.00 81.31 93 ARG A CA 1
ATOM 727 C C . ARG A 1 93 ? -10.801 6.031 4.166 1.00 81.31 93 ARG A C 1
ATOM 729 O O . ARG A 1 93 ? -10.617 6.503 3.061 1.00 81.31 93 ARG A O 1
ATOM 736 N N . LEU A 1 94 ? -9.967 6.304 5.150 1.00 85.62 94 LEU A N 1
ATOM 737 C CA . LEU A 1 94 ? -8.802 7.169 4.980 1.00 85.62 94 LEU A CA 1
ATOM 738 C C . LEU A 1 94 ? -7.558 6.316 4.721 1.00 85.62 94 LEU A C 1
ATOM 740 O O . LEU A 1 94 ? -7.422 5.230 5.288 1.00 85.62 94 LEU A O 1
ATOM 744 N N . VAL A 1 95 ? -6.660 6.778 3.852 1.00 83.50 95 VAL A N 1
ATOM 745 C CA . VAL A 1 95 ? -5.353 6.151 3.624 1.00 83.50 95 VAL A CA 1
ATOM 746 C C . VAL A 1 95 ? -4.255 7.123 4.035 1.00 83.50 95 VAL A C 1
ATOM 748 O O . VAL A 1 95 ? -4.070 8.169 3.421 1.00 83.50 95 VAL A O 1
ATOM 751 N N . PHE A 1 96 ? -3.486 6.751 5.050 1.00 84.50 96 PHE A N 1
ATOM 752 C CA . PHE A 1 96 ? -2.291 7.490 5.460 1.00 84.50 96 PHE A CA 1
ATOM 753 C C . PHE A 1 96 ? -1.037 6.779 4.949 1.00 84.50 96 PHE A C 1
ATOM 755 O O . PHE A 1 96 ? -1.055 5.563 4.748 1.00 84.50 96 PHE A O 1
ATOM 762 N N . GLY A 1 97 ? 0.061 7.513 4.758 1.00 72.56 97 GLY A N 1
ATOM 763 C CA . GLY A 1 97 ? 1.368 6.902 4.495 1.00 72.56 97 GLY A CA 1
ATOM 764 C C . GLY A 1 97 ? 1.786 6.784 3.026 1.00 72.56 97 GLY A C 1
ATOM 765 O O . GLY A 1 97 ? 2.722 6.054 2.709 1.00 72.56 97 GLY A O 1
ATOM 766 N N . TRP A 1 98 ? 1.078 7.436 2.095 1.00 67.94 98 TRP A N 1
ATOM 767 C CA . TRP A 1 98 ? 1.364 7.281 0.661 1.00 67.94 98 TRP A CA 1
ATOM 768 C C . TRP A 1 98 ? 2.594 8.068 0.194 1.00 67.94 98 TRP A C 1
ATOM 770 O O . TRP A 1 98 ? 3.370 7.571 -0.618 1.00 67.94 98 TRP A O 1
ATOM 780 N N . ALA A 1 99 ? 2.764 9.286 0.714 1.00 65.56 99 ALA A N 1
ATOM 781 C CA . ALA A 1 99 ? 3.876 10.175 0.370 1.00 65.56 99 ALA A CA 1
ATOM 782 C C . ALA A 1 99 ? 5.024 10.125 1.389 1.00 65.56 99 ALA A C 1
ATOM 784 O O . ALA A 1 99 ? 6.183 10.276 1.018 1.00 65.56 99 ALA A O 1
ATOM 785 N N . SER A 1 100 ? 4.701 9.905 2.663 1.00 68.88 100 SER A N 1
ATOM 786 C CA . SER A 1 100 ? 5.656 9.776 3.763 1.00 68.88 100 SER A CA 1
ATOM 787 C C . SER A 1 100 ? 5.083 8.818 4.797 1.00 68.88 100 SER A C 1
ATOM 789 O O . SER A 1 100 ? 3.880 8.859 5.053 1.00 68.88 100 SER A O 1
ATOM 791 N N . ASP A 1 101 ? 5.919 7.949 5.361 1.00 82.12 101 ASP A N 1
ATOM 792 C CA . ASP A 1 101 ? 5.515 7.023 6.417 1.00 82.12 101 ASP A CA 1
ATOM 793 C C . ASP A 1 101 ? 5.266 7.80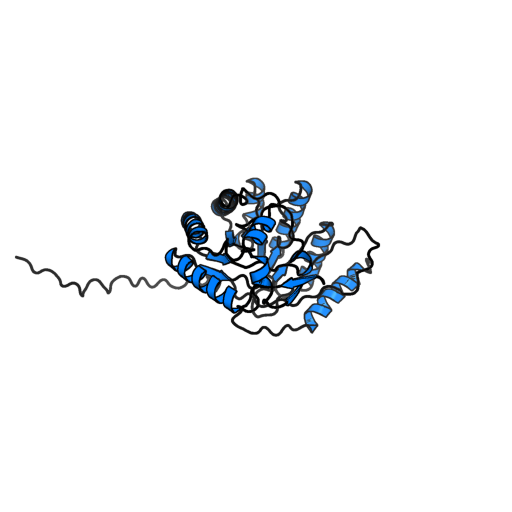1 7.715 1.00 82.12 101 ASP A C 1
ATOM 795 O O . ASP A 1 101 ? 6.195 8.304 8.343 1.00 82.12 101 ASP A O 1
ATOM 799 N N . CYS A 1 102 ? 4.001 7.892 8.122 1.00 80.88 102 CYS A N 1
ATOM 800 C CA . CYS A 1 102 ? 3.569 8.701 9.264 1.00 80.88 102 CYS A CA 1
ATOM 801 C C . CYS A 1 102 ? 4.113 8.202 10.608 1.00 80.88 102 CYS A C 1
ATOM 803 O O . CYS A 1 102 ? 3.997 8.901 11.607 1.00 80.88 102 CYS A O 1
ATOM 805 N N . LEU A 1 103 ? 4.680 6.993 10.642 1.00 85.00 103 LEU A N 1
ATOM 806 C CA . LEU A 1 103 ? 5.318 6.430 11.828 1.00 85.00 103 LEU A CA 1
ATOM 807 C C . LEU A 1 103 ? 6.849 6.582 11.817 1.00 85.00 103 LEU A C 1
ATOM 809 O O . LEU A 1 103 ? 7.487 6.218 12.803 1.00 85.00 103 LEU A O 1
ATOM 813 N N . MET A 1 104 ? 7.450 7.075 10.725 1.00 77.19 104 MET A N 1
ATOM 814 C CA . MET A 1 104 ? 8.903 7.298 10.610 1.00 77.19 104 MET A CA 1
ATOM 815 C C . MET A 1 104 ? 9.390 8.623 11.194 1.00 77.19 104 MET A C 1
ATOM 817 O O . MET A 1 104 ? 10.599 8.830 11.272 1.0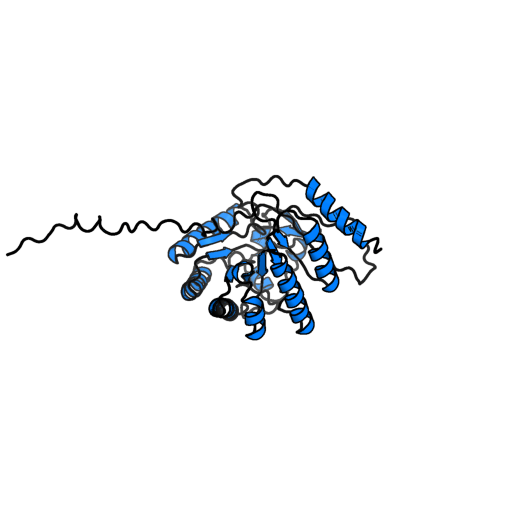0 77.19 104 MET A O 1
ATOM 821 N N . SER A 1 105 ? 8.484 9.528 11.549 1.00 69.62 105 SER A N 1
ATOM 822 C CA . SER A 1 105 ? 8.851 10.814 12.130 1.00 69.62 105 SER A CA 1
ATOM 823 C C . SER A 1 105 ? 9.522 10.645 13.498 1.00 69.62 105 SER A C 1
ATOM 825 O O . SER A 1 105 ? 9.440 9.578 14.112 1.00 69.62 105 SER A O 1
ATOM 827 N N . ASP A 1 106 ? 10.164 11.703 13.998 1.00 79.06 106 ASP A N 1
ATOM 828 C CA . ASP A 1 106 ? 10.611 11.747 15.392 1.00 79.06 106 ASP A CA 1
ATOM 829 C C . ASP A 1 106 ? 9.464 11.415 16.367 1.00 79.06 106 ASP A C 1
ATOM 831 O O . ASP A 1 106 ? 8.279 11.455 16.012 1.00 79.06 106 ASP A O 1
ATOM 835 N N . LEU A 1 107 ? 9.831 11.073 17.605 1.00 75.12 107 LEU A N 1
ATOM 836 C CA . LEU A 1 107 ? 8.890 10.610 18.627 1.00 75.12 107 LEU A CA 1
ATOM 837 C C . LEU A 1 107 ? 7.727 11.588 18.846 1.00 75.12 107 LEU A C 1
ATOM 839 O O . LEU A 1 107 ? 6.585 11.145 18.931 1.00 75.12 107 LEU A O 1
ATOM 843 N N . SER A 1 108 ? 7.990 12.898 18.852 1.00 78.94 108 SER A N 1
ATOM 844 C CA . SER A 1 108 ? 6.957 13.921 19.063 1.00 78.94 108 SER A CA 1
ATOM 845 C C . SER A 1 108 ? 5.922 13.906 17.936 1.00 78.94 108 SER A C 1
ATOM 847 O O . SER A 1 108 ? 4.714 13.800 18.169 1.00 78.94 108 SER A O 1
ATOM 849 N N . ASN A 1 109 ? 6.390 13.910 16.688 1.00 80.19 109 ASN A N 1
ATOM 850 C CA . ASN A 1 109 ? 5.519 13.835 15.518 1.00 80.19 109 ASN A CA 1
ATOM 851 C C . ASN A 1 109 ? 4.757 12.503 15.440 1.00 80.19 109 ASN A C 1
ATOM 853 O O . ASN A 1 109 ? 3.588 12.474 15.044 1.00 80.19 109 ASN A O 1
ATOM 857 N N . ARG A 1 110 ? 5.388 11.404 15.862 1.00 87.62 110 ARG A N 1
ATOM 858 C CA . ARG A 1 110 ? 4.775 10.074 15.894 1.00 87.62 110 ARG A CA 1
ATOM 859 C C . ARG A 1 110 ? 3.653 9.999 16.928 1.00 87.62 110 ARG A C 1
ATOM 861 O O . ARG A 1 110 ? 2.555 9.548 16.602 1.00 87.62 110 ARG A O 1
ATOM 868 N N . GLU A 1 111 ? 3.884 10.488 18.144 1.00 87.62 111 GLU A N 1
ATOM 869 C CA . GLU A 1 111 ? 2.866 10.567 19.197 1.00 87.62 111 GLU A CA 1
ATOM 870 C C . GLU A 1 111 ? 1.679 11.428 18.767 1.00 87.62 111 GLU A C 1
ATOM 872 O O . GLU A 1 111 ? 0.520 11.021 18.907 1.00 87.62 111 GLU A O 1
ATOM 877 N N . HIS A 1 112 ? 1.957 12.595 18.188 1.00 85.50 112 HIS A N 1
ATOM 878 C CA . HIS A 1 112 ? 0.919 13.496 17.710 1.00 85.50 112 HIS A CA 1
ATOM 879 C C . HIS A 1 112 ? 0.113 12.864 16.562 1.00 85.50 112 HIS A C 1
ATOM 881 O O . HIS A 1 112 ? -1.121 12.901 16.570 1.00 85.50 112 HIS A O 1
ATOM 887 N N . PHE A 1 113 ? 0.769 12.182 15.617 1.00 88.25 113 PHE A N 1
ATOM 888 C CA . PHE A 1 113 ? 0.070 11.415 14.585 1.00 88.25 113 PHE A CA 1
ATOM 889 C C . PHE A 1 113 ? -0.825 10.323 15.187 1.00 88.25 113 PHE A C 1
ATOM 891 O O . PHE A 1 113 ? -1.974 10.171 14.770 1.00 88.25 113 PHE A O 1
ATOM 898 N N . LEU A 1 114 ? -0.356 9.588 16.200 1.00 91.44 114 LEU A N 1
ATOM 899 C CA . LEU A 1 114 ? -1.170 8.576 16.878 1.00 91.44 114 LEU A CA 1
ATOM 900 C C . LEU A 1 114 ? -2.393 9.182 17.577 1.00 91.44 114 LEU A C 1
ATOM 902 O O . LEU A 1 114 ? -3.454 8.554 17.606 1.00 91.44 114 LEU A O 1
ATOM 906 N N . GLN A 1 115 ? -2.288 10.394 18.126 1.00 90.56 115 GLN A N 1
ATOM 907 C CA . GLN A 1 115 ? -3.439 11.118 18.674 1.00 90.56 115 GLN A CA 1
ATOM 908 C C . GLN A 1 115 ? -4.470 11.439 17.586 1.00 90.56 115 GLN A C 1
ATOM 910 O O . GLN A 1 115 ? -5.652 11.121 17.760 1.00 90.56 115 GLN A O 1
ATOM 915 N N . ILE A 1 116 ? -4.024 11.967 16.443 1.00 89.44 116 ILE A N 1
ATOM 916 C CA . ILE A 1 116 ? -4.887 12.237 15.285 1.00 89.44 116 ILE A CA 1
ATOM 917 C C . ILE A 1 116 ? -5.538 10.944 14.781 1.00 89.44 116 ILE A C 1
ATOM 919 O O . ILE A 1 116 ? -6.751 10.902 14.566 1.00 89.44 116 ILE A O 1
ATOM 923 N N . LEU A 1 117 ? -4.767 9.863 14.646 1.00 91.75 117 LEU A N 1
ATOM 924 C CA . LEU A 1 117 ? -5.260 8.559 14.209 1.00 91.75 117 LEU A CA 1
ATOM 925 C C . LEU A 1 117 ? -6.351 8.028 15.148 1.00 91.75 117 LEU A C 1
ATOM 927 O O . LEU A 1 117 ? -7.412 7.604 14.688 1.00 91.75 117 LEU A O 1
ATOM 931 N N . LYS A 1 118 ? -6.134 8.095 16.465 1.00 93.62 118 LYS A N 1
ATOM 932 C CA . LYS A 1 118 ? -7.132 7.687 17.466 1.00 93.62 118 LYS A CA 1
ATOM 933 C C . LYS A 1 118 ? -8.404 8.528 17.376 1.00 93.62 118 LYS A C 1
ATOM 935 O O . LYS A 1 118 ? -9.495 7.964 17.433 1.00 93.62 118 LYS A O 1
ATOM 940 N N . ALA A 1 119 ? -8.286 9.850 17.239 1.00 91.06 119 ALA A N 1
ATOM 941 C CA . ALA A 1 119 ? -9.443 10.732 17.076 1.00 91.06 119 ALA A CA 1
ATOM 942 C C . ALA A 1 119 ? -10.240 10.362 15.815 1.00 91.06 119 ALA A C 1
ATOM 944 O O . ALA A 1 119 ? -11.445 10.136 15.879 1.00 91.06 119 ALA A O 1
ATOM 945 N N . THR A 1 120 ? -9.532 10.166 14.705 1.00 89.31 120 THR A N 1
ATOM 946 C CA . THR A 1 120 ? -10.081 9.752 13.411 1.00 89.31 120 THR A CA 1
ATOM 947 C C . THR A 1 120 ? -10.877 8.449 13.506 1.00 89.31 120 THR A C 1
ATOM 949 O O . THR A 1 120 ? -12.025 8.377 13.072 1.00 89.31 120 THR A O 1
ATOM 952 N N . LEU A 1 121 ? -10.302 7.422 14.131 1.00 92.50 121 LEU A N 1
ATOM 953 C CA . LEU A 1 121 ? -10.961 6.129 14.333 1.00 92.50 121 LEU A CA 1
ATOM 954 C C . LEU A 1 121 ? -12.174 6.247 15.278 1.00 92.50 121 LEU A C 1
ATOM 956 O O . LEU A 1 121 ? -13.210 5.630 15.044 1.00 92.50 121 LEU A O 1
ATOM 960 N N . ARG A 1 122 ? -12.098 7.082 16.325 1.00 92.56 122 ARG A N 1
ATOM 961 C CA . ARG A 1 122 ? -13.240 7.358 17.225 1.00 92.56 122 ARG A CA 1
ATOM 962 C C . ARG A 1 122 ? -14.387 8.080 16.525 1.00 92.56 122 ARG A C 1
ATOM 964 O O . ARG A 1 122 ? -15.538 7.889 16.899 1.00 92.56 122 ARG A O 1
ATOM 971 N N . TRP A 1 123 ? -14.095 8.871 15.498 1.00 90.50 123 TRP A N 1
ATOM 972 C CA . TRP A 1 123 ? -15.106 9.512 14.656 1.00 90.50 123 TRP A CA 1
ATOM 973 C C . TRP A 1 123 ? -15.766 8.558 13.645 1.00 90.50 123 TRP A C 1
ATOM 975 O O . TRP A 1 123 ? -16.609 8.995 12.858 1.00 90.50 123 TRP A O 1
ATOM 985 N N . GLY A 1 124 ? -15.410 7.268 13.670 1.00 90.19 124 GLY A N 1
ATOM 986 C CA . GLY A 1 124 ? -16.016 6.215 12.855 1.00 90.19 124 GLY A CA 1
ATOM 987 C C . GLY A 1 124 ? -15.399 6.055 11.466 1.00 90.19 124 GLY A C 1
ATOM 988 O O . GLY A 1 124 ? -15.952 5.341 10.630 1.00 90.19 124 GLY A O 1
ATOM 989 N N . PHE A 1 125 ? -14.279 6.726 11.184 1.00 88.50 125 PHE A N 1
ATOM 990 C CA . PHE A 1 125 ? -13.550 6.511 9.939 1.00 88.50 125 PHE A CA 1
ATOM 991 C C . PHE A 1 125 ? -12.789 5.187 9.998 1.00 88.50 125 PHE A C 1
ATOM 993 O O . PHE A 1 125 ? -12.076 4.901 10.955 1.00 88.50 125 PHE A O 1
ATOM 1000 N N . SER A 1 126 ? -12.856 4.409 8.919 1.00 90.94 126 SER A N 1
ATOM 1001 C CA . SER A 1 126 ? -11.906 3.312 8.720 1.00 90.94 126 SER A CA 1
ATOM 1002 C C . SER A 1 126 ? -10.590 3.862 8.192 1.00 90.94 126 SER A C 1
ATOM 1004 O O . SER A 1 126 ? -10.593 4.726 7.323 1.00 90.94 126 SER A O 1
ATOM 1006 N N . VAL A 1 127 ? -9.463 3.326 8.639 1.00 91.44 127 VAL A N 1
ATOM 1007 C CA . VAL A 1 127 ? -8.133 3.772 8.229 1.00 91.44 127 VAL A CA 1
ATOM 1008 C C . VAL A 1 127 ? -7.324 2.611 7.665 1.00 91.44 127 VAL A C 1
ATOM 1010 O O . VAL A 1 127 ? -7.280 1.521 8.229 1.00 91.44 127 VAL A O 1
ATOM 1013 N N . CYS A 1 128 ? -6.647 2.853 6.548 1.00 92.00 128 CYS A N 1
ATOM 1014 C CA . CYS A 1 128 ? -5.559 2.022 6.062 1.00 92.00 128 CYS A CA 1
ATOM 1015 C C . CYS A 1 128 ? -4.250 2.810 6.178 1.00 92.00 128 CYS A C 1
ATOM 1017 O O . CYS A 1 128 ? -4.045 3.792 5.471 1.00 92.00 128 CYS A O 1
ATOM 1019 N N . LEU A 1 129 ? -3.364 2.387 7.071 1.00 92.50 129 LEU A N 1
ATOM 1020 C CA . LEU A 1 129 ? -2.074 3.020 7.305 1.00 92.50 129 LEU A CA 1
ATOM 1021 C C . LEU A 1 129 ? -0.985 2.273 6.532 1.00 92.50 129 LEU A C 1
ATOM 1023 O O . LEU A 1 129 ? -0.714 1.100 6.801 1.00 92.50 129 LEU A O 1
ATOM 1027 N N . LYS A 1 130 ? -0.368 2.946 5.560 1.00 91.25 130 LYS A N 1
ATOM 1028 C CA . LYS A 1 130 ? 0.817 2.448 4.865 1.00 91.25 130 LYS A CA 1
ATOM 1029 C C . LYS A 1 130 ? 2.056 2.783 5.690 1.00 91.25 130 LYS A C 1
ATOM 1031 O O . LYS A 1 130 ? 2.335 3.952 5.924 1.00 91.25 130 LYS A O 1
ATOM 1036 N N . THR A 1 131 ? 2.777 1.769 6.155 1.00 91.81 131 THR A N 1
ATOM 1037 C CA . THR A 1 131 ? 3.947 1.972 7.019 1.00 91.81 131 THR A CA 1
ATOM 1038 C C . THR A 1 131 ? 4.959 0.845 6.885 1.00 91.81 131 THR A C 1
ATOM 1040 O O . THR A 1 131 ? 4.632 -0.303 6.589 1.00 91.81 131 THR A O 1
ATOM 1043 N N . MET A 1 132 ? 6.211 1.200 7.106 1.00 90.56 132 MET A N 1
ATOM 1044 C CA . MET A 1 132 ? 7.374 0.339 7.187 1.00 90.56 132 MET A CA 1
ATOM 1045 C C . MET A 1 132 ? 7.851 0.155 8.634 1.00 90.56 132 MET A C 1
ATOM 1047 O O . MET A 1 132 ? 8.833 -0.558 8.854 1.00 90.56 132 MET A O 1
ATOM 1051 N N . GLN A 1 133 ? 7.188 0.796 9.600 1.00 91.81 133 GLN A N 1
ATOM 1052 C CA . GLN A 1 133 ? 7.566 0.799 11.008 1.00 91.81 133 GLN A CA 1
ATOM 1053 C C . GLN A 1 133 ? 6.773 -0.219 11.820 1.00 91.81 133 GLN A C 1
ATOM 1055 O O . GLN A 1 133 ? 5.634 -0.563 11.505 1.00 91.81 133 GLN A O 1
ATOM 1060 N N . ARG A 1 134 ? 7.394 -0.696 12.900 1.00 93.38 134 ARG A N 1
ATOM 1061 C CA . ARG A 1 134 ? 6.710 -1.489 13.928 1.00 93.38 134 ARG A CA 1
ATOM 1062 C C . ARG A 1 134 ? 5.965 -0.550 14.867 1.00 93.38 134 ARG A C 1
ATOM 1064 O O . ARG A 1 134 ? 6.425 0.569 15.086 1.00 93.38 134 ARG A O 1
ATOM 1071 N N . LEU A 1 135 ? 4.870 -1.036 15.440 1.00 94.56 135 LEU A N 1
ATOM 1072 C CA . LEU A 1 135 ? 4.306 -0.454 16.652 1.00 94.56 135 LEU A CA 1
ATOM 1073 C C . LEU A 1 135 ? 5.028 -1.042 17.859 1.00 94.56 135 LEU A C 1
ATOM 1075 O O . LEU A 1 135 ? 5.252 -2.260 17.904 1.00 94.56 135 LEU A O 1
ATOM 1079 N N . ASP A 1 136 ? 5.365 -0.200 18.826 1.00 94.31 136 ASP A N 1
ATOM 1080 C CA . ASP A 1 136 ? 5.751 -0.692 20.142 1.00 94.31 136 ASP A CA 1
ATOM 1081 C C . ASP A 1 136 ? 4.533 -1.269 20.894 1.00 94.31 136 ASP A C 1
ATOM 1083 O O . ASP A 1 136 ? 3.392 -1.255 20.415 1.00 94.31 136 ASP A O 1
ATOM 1087 N N . SER A 1 137 ? 4.779 -1.851 22.069 1.00 94.44 137 SER A N 1
ATOM 1088 C CA . SER A 1 137 ? 3.727 -2.502 22.850 1.00 94.44 137 SER A CA 1
ATOM 1089 C C . SER A 1 137 ? 2.651 -1.540 23.345 1.00 94.44 137 SER A C 1
ATOM 1091 O O . SER A 1 137 ? 1.496 -1.947 23.475 1.00 94.44 137 SER A O 1
ATOM 1093 N N . ASP A 1 138 ? 3.003 -0.295 23.647 1.00 95.50 138 ASP A N 1
ATOM 1094 C CA . ASP A 1 138 ? 2.082 0.667 24.241 1.00 95.50 138 ASP A CA 1
ATOM 1095 C C . ASP A 1 138 ? 1.243 1.357 23.169 1.00 95.50 138 ASP A C 1
ATOM 1097 O O . ASP A 1 138 ? 0.035 1.522 23.342 1.00 95.50 138 ASP A O 1
ATOM 1101 N N . GLU A 1 139 ? 1.824 1.645 22.010 1.00 95.75 139 GLU A N 1
ATOM 1102 C CA . GLU A 1 139 ? 1.099 2.071 20.815 1.00 95.75 139 GLU A CA 1
ATOM 1103 C C . GLU A 1 139 ? 0.111 0.999 20.345 1.00 95.75 139 GLU A C 1
ATOM 1105 O O . GLU A 1 139 ? -1.056 1.294 20.070 1.00 95.75 139 GLU A O 1
ATOM 1110 N N . ALA A 1 140 ? 0.549 -0.265 20.307 1.00 96.56 140 ALA A N 1
ATOM 1111 C CA . ALA A 1 140 ? -0.307 -1.389 19.948 1.00 96.56 140 ALA A CA 1
ATOM 1112 C C . ALA A 1 140 ? -1.498 -1.518 20.909 1.00 96.56 140 ALA A C 1
ATOM 1114 O O . ALA A 1 140 ? -2.639 -1.622 20.455 1.00 96.56 140 ALA A O 1
ATOM 1115 N N . LYS A 1 141 ? -1.267 -1.437 22.229 1.00 96.56 141 LYS A N 1
ATOM 1116 C CA . LYS A 1 141 ? -2.341 -1.441 23.242 1.00 96.56 141 LYS A CA 1
ATOM 1117 C C . LYS A 1 141 ? -3.324 -0.288 23.039 1.00 96.56 141 LYS A C 1
ATOM 1119 O O . LYS A 1 141 ? -4.531 -0.499 23.110 1.00 96.56 141 LYS A O 1
ATOM 1124 N N . GLN A 1 142 ? -2.830 0.916 22.753 1.00 95.88 142 GLN A N 1
ATOM 1125 C CA . GLN A 1 142 ? -3.680 2.089 22.527 1.00 95.88 142 GLN A CA 1
ATOM 1126 C C . GLN A 1 142 ? -4.584 1.948 21.292 1.00 95.88 142 GLN A C 1
ATOM 1128 O O . GLN A 1 142 ? -5.699 2.475 21.287 1.00 95.88 142 GLN A O 1
ATOM 1133 N N . LEU A 1 143 ? -4.118 1.253 20.250 1.00 96.44 143 LEU A N 1
ATOM 1134 C CA . LEU A 1 143 ? -4.853 1.058 18.996 1.00 96.44 143 LEU A CA 1
ATOM 1135 C C . LEU A 1 143 ? -5.673 -0.243 18.958 1.00 96.44 143 LEU A C 1
ATOM 1137 O O . LEU A 1 143 ? -6.561 -0.373 18.112 1.00 96.44 143 LEU A O 1
ATOM 1141 N N . GLN A 1 144 ? -5.430 -1.189 19.873 1.00 95.31 144 GLN A N 1
ATOM 1142 C CA . GLN A 1 144 ? -6.112 -2.488 19.924 1.00 95.31 144 GLN A CA 1
ATOM 1143 C C . GLN A 1 144 ? -7.654 -2.383 19.884 1.00 95.31 144 GLN A C 1
ATOM 1145 O O . GLN A 1 144 ? -8.272 -3.117 19.101 1.00 95.31 144 GLN A O 1
ATOM 1150 N N . PRO A 1 145 ? -8.310 -1.456 20.621 1.00 96.00 145 PRO A N 1
ATOM 1151 C CA . PRO A 1 145 ? -9.771 -1.331 20.591 1.00 96.00 145 PRO A CA 1
ATOM 1152 C C . PRO A 1 145 ? -10.337 -0.925 19.220 1.00 96.00 145 PRO A C 1
ATOM 1154 O O . PRO A 1 145 ? -11.539 -1.025 18.992 1.00 96.00 145 PRO A O 1
ATOM 1157 N N . MET A 1 146 ? -9.487 -0.453 18.303 1.00 95.56 146 MET A N 1
ATOM 1158 C CA . MET A 1 146 ? -9.863 0.098 16.997 1.00 95.56 146 MET A CA 1
ATOM 1159 C C . MET A 1 146 ? -9.428 -0.799 15.825 1.00 95.56 146 MET A C 1
ATOM 1161 O O . MET A 1 146 ? -9.536 -0.407 14.664 1.00 95.56 146 MET A O 1
ATOM 1165 N N . THR A 1 147 ? -8.958 -2.017 16.107 1.00 94.31 147 THR A N 1
ATOM 1166 C CA . THR A 1 147 ? -8.451 -2.992 15.118 1.00 94.31 147 THR A CA 1
ATOM 1167 C C . THR A 1 147 ? -9.433 -3.316 13.989 1.00 94.31 147 THR A C 1
ATOM 1169 O O . THR A 1 147 ? -9.007 -3.585 12.869 1.00 94.31 147 THR A O 1
ATOM 1172 N N . SER A 1 148 ? -10.745 -3.257 14.234 1.00 93.38 148 SER A N 1
ATOM 1173 C CA . SER A 1 148 ? -11.766 -3.476 13.196 1.00 93.38 148 SER A CA 1
ATOM 1174 C C . SER A 1 148 ? -11.804 -2.363 12.139 1.00 93.38 148 SER A C 1
ATOM 1176 O O . SER A 1 148 ? -12.174 -2.611 10.989 1.00 93.38 148 SER A O 1
ATOM 1178 N N . GLN A 1 149 ? -11.394 -1.150 12.518 1.00 94.19 149 GLN A N 1
ATOM 1179 C CA . GLN A 1 149 ? -11.368 0.041 11.672 1.00 94.19 149 GLN A CA 1
ATOM 1180 C C . GLN A 1 149 ? -9.969 0.335 11.123 1.00 94.19 149 GLN A C 1
ATOM 1182 O O . GLN A 1 149 ? -9.856 1.033 10.121 1.00 94.19 149 GLN A O 1
ATOM 1187 N N . LEU A 1 150 ? -8.913 -0.214 11.730 1.00 94.88 150 LEU A N 1
ATOM 1188 C CA . LEU A 1 150 ? -7.524 0.035 11.356 1.00 94.88 150 LEU A CA 1
ATOM 1189 C C . LEU A 1 150 ? -6.905 -1.155 10.613 1.00 94.88 150 LEU A C 1
ATOM 1191 O O . LEU A 1 150 ? -6.856 -2.281 11.104 1.00 94.88 150 LEU A O 1
ATOM 1195 N N . ARG A 1 151 ? -6.371 -0.888 9.424 1.00 94.50 151 ARG A N 1
ATOM 1196 C CA . ARG A 1 151 ? -5.636 -1.858 8.607 1.00 94.50 151 ARG A CA 1
ATOM 1197 C C . ARG A 1 151 ? -4.250 -1.326 8.293 1.00 94.50 151 ARG A C 1
ATOM 1199 O O . ARG A 1 151 ? -4.086 -0.134 8.060 1.00 94.50 151 ARG A O 1
ATOM 1206 N N . PHE A 1 152 ? -3.280 -2.222 8.215 1.00 95.31 152 PHE A N 1
ATOM 1207 C CA . PHE A 1 152 ? -1.912 -1.893 7.844 1.00 95.31 152 PHE A CA 1
ATOM 1208 C C . PHE A 1 152 ? -1.606 -2.391 6.437 1.00 95.31 152 PHE A C 1
ATOM 1210 O O . PHE A 1 152 ? -1.962 -3.512 6.065 1.00 95.31 152 PHE A O 1
ATOM 1217 N N . LEU A 1 153 ? -0.916 -1.559 5.668 1.00 94.06 153 LEU A N 1
ATOM 1218 C CA . LEU A 1 153 ? -0.326 -1.918 4.388 1.00 94.06 153 LEU A CA 1
ATOM 1219 C C . LEU A 1 153 ? 1.189 -1.759 4.518 1.00 94.06 153 LEU A C 1
ATOM 1221 O O . LEU A 1 153 ? 1.674 -0.650 4.702 1.00 94.06 153 LEU A O 1
ATOM 1225 N N . VAL A 1 154 ? 1.938 -2.855 4.449 1.00 94.19 154 VAL A N 1
ATOM 1226 C CA . VAL A 1 154 ? 3.392 -2.839 4.644 1.00 94.19 154 VAL A CA 1
ATOM 1227 C C . VAL A 1 154 ? 4.084 -2.952 3.291 1.00 94.19 154 VAL A C 1
ATOM 1229 O O . VAL A 1 154 ? 4.023 -4.022 2.671 1.00 94.19 154 VAL A O 1
ATOM 1232 N N . PRO A 1 155 ? 4.747 -1.883 2.812 1.00 91.38 155 PRO A N 1
ATOM 1233 C CA . PRO A 1 155 ? 5.577 -1.952 1.622 1.00 91.38 155 PRO A CA 1
ATOM 1234 C C . PRO A 1 155 ? 6.750 -2.894 1.878 1.00 91.38 155 PRO A C 1
ATOM 1236 O O . PRO A 1 155 ? 7.533 -2.704 2.808 1.00 91.38 155 PRO A O 1
ATOM 1239 N N . LEU A 1 156 ? 6.862 -3.926 1.052 1.00 88.06 156 LEU A N 1
ATOM 1240 C CA . LEU A 1 156 ? 7.979 -4.865 1.068 1.00 88.06 156 LEU A CA 1
ATOM 1241 C C . LEU A 1 156 ? 9.215 -4.280 0.386 1.00 88.06 156 LEU A C 1
ATOM 1243 O O . LEU A 1 156 ? 10.332 -4.701 0.669 1.00 88.06 156 LEU A O 1
ATOM 1247 N N . LEU A 1 157 ? 8.999 -3.316 -0.505 1.00 79.19 157 LEU A N 1
ATOM 1248 C CA . LEU A 1 157 ? 10.044 -2.606 -1.215 1.00 79.19 157 LEU A CA 1
ATOM 1249 C C . LEU A 1 157 ? 10.255 -1.253 -0.540 1.00 79.19 157 LEU A C 1
ATOM 1251 O O . LEU A 1 157 ? 9.313 -0.482 -0.367 1.00 79.19 157 LEU A O 1
ATOM 1255 N N . GLY A 1 158 ? 11.495 -0.976 -0.151 1.00 58.50 158 GLY A N 1
ATOM 1256 C CA . GLY A 1 158 ? 11.920 0.350 0.276 1.00 58.50 158 GLY A CA 1
ATOM 1257 C C . GLY A 1 158 ? 12.801 0.994 -0.789 1.00 58.50 158 GLY A C 1
ATOM 1258 O O . GLY A 1 158 ? 13.564 0.310 -1.471 1.00 58.50 158 GLY A O 1
ATOM 1259 N N . TYR A 1 159 ? 12.739 2.318 -0.892 1.00 46.25 159 TYR A N 1
ATOM 1260 C CA . TYR A 1 159 ? 13.717 3.098 -1.641 1.00 46.25 159 TYR A CA 1
ATOM 1261 C C . TYR A 1 159 ? 14.890 3.452 -0.713 1.00 46.25 159 TYR A C 1
ATOM 1263 O O . TYR A 1 159 ? 14.727 4.265 0.193 1.00 46.25 159 TYR A O 1
ATOM 1271 N N . SER A 1 160 ? 16.058 2.835 -0.918 1.00 42.06 160 SER A N 1
ATOM 1272 C CA . SER A 1 160 ? 17.336 3.322 -0.378 1.00 42.06 160 SER A CA 1
ATOM 1273 C C . SER A 1 160 ? 18.161 3.857 -1.550 1.00 42.06 160 SER A C 1
ATOM 1275 O O . SER A 1 160 ? 18.285 3.157 -2.552 1.00 42.06 160 SER A O 1
ATOM 1277 N N . PRO A 1 161 ? 18.742 5.063 -1.470 1.00 40.19 161 PRO A N 1
ATOM 1278 C CA . PRO A 1 161 ? 19.722 5.538 -2.450 1.00 40.19 161 PRO A CA 1
ATOM 1279 C C . PRO A 1 161 ? 21.012 4.696 -2.478 1.00 40.19 161 PRO A C 1
ATOM 1281 O O . PRO A 1 161 ? 21.739 4.713 -3.466 1.00 40.19 161 PRO A O 1
ATOM 1284 N N . ALA A 1 162 ? 21.297 3.948 -1.410 1.00 39.78 162 ALA A N 1
ATOM 1285 C CA . ALA A 1 162 ? 22.411 3.012 -1.329 1.00 39.78 162 ALA A CA 1
ATOM 1286 C C . ALA A 1 162 ? 21.878 1.594 -1.561 1.00 39.78 162 ALA A C 1
ATOM 1288 O O . ALA A 1 162 ? 21.256 1.024 -0.668 1.00 39.78 162 ALA A O 1
ATOM 1289 N N . ILE A 1 163 ? 22.062 1.033 -2.756 1.00 46.31 163 ILE A N 1
ATOM 1290 C CA . ILE A 1 163 ? 21.707 -0.365 -3.036 1.00 46.31 163 ILE A CA 1
ATOM 1291 C C . ILE A 1 163 ? 22.917 -1.051 -3.630 1.00 46.31 163 ILE A C 1
ATOM 1293 O O . ILE A 1 163 ? 23.219 -0.884 -4.808 1.00 46.31 163 ILE A O 1
ATOM 1297 N N . ASP A 1 164 ? 23.545 -1.833 -2.764 1.00 38.28 164 ASP A N 1
ATOM 1298 C CA . ASP A 1 164 ? 23.755 -3.256 -3.029 1.00 38.28 164 ASP A CA 1
ATOM 1299 C C . ASP A 1 164 ? 22.895 -4.135 -2.091 1.00 38.28 164 ASP A C 1
ATOM 1301 O O . ASP A 1 164 ? 22.541 -5.260 -2.440 1.00 38.28 164 ASP A O 1
ATOM 1305 N N . GLU A 1 165 ? 22.424 -3.608 -0.953 1.00 46.69 165 GLU A N 1
ATOM 1306 C CA . GLU A 1 165 ? 21.446 -4.285 -0.102 1.00 46.69 165 GLU A CA 1
ATOM 1307 C C . GLU A 1 165 ? 20.062 -3.671 -0.303 1.00 46.69 165 GLU A C 1
ATOM 1309 O O . GLU A 1 165 ? 19.709 -2.633 0.256 1.00 46.69 165 GLU A O 1
ATOM 1314 N N . TRP A 1 166 ? 19.267 -4.331 -1.144 1.00 54.53 166 TRP A N 1
ATOM 1315 C CA . TRP A 1 166 ? 17.809 -4.302 -1.102 1.00 54.53 166 TRP A CA 1
ATOM 1316 C C . TRP A 1 166 ? 17.352 -4.082 0.342 1.00 54.53 166 TRP A C 1
ATOM 1318 O O . TRP A 1 166 ? 17.642 -4.947 1.171 1.00 54.53 166 TRP A O 1
ATOM 1328 N N . ILE A 1 167 ? 16.688 -2.952 0.650 1.00 54.16 167 ILE A N 1
ATOM 1329 C CA . ILE A 1 167 ? 16.112 -2.716 1.986 1.00 54.16 167 ILE A CA 1
ATOM 1330 C C . ILE A 1 167 ? 15.450 -4.018 2.407 1.00 54.16 167 ILE A C 1
ATOM 1332 O O . ILE A 1 167 ? 14.570 -4.527 1.711 1.00 54.16 167 ILE A O 1
ATOM 1336 N N . ARG A 1 168 ? 15.988 -4.591 3.480 1.00 67.12 168 ARG A N 1
ATOM 1337 C CA . ARG A 1 168 ? 15.847 -5.996 3.820 1.00 67.12 168 ARG A CA 1
ATOM 1338 C C . ARG A 1 168 ? 14.372 -6.372 3.841 1.00 67.12 168 ARG A C 1
ATOM 1340 O O . ARG A 1 168 ? 13.654 -6.025 4.775 1.00 67.12 168 ARG A O 1
ATOM 1347 N N . VAL A 1 169 ? 13.915 -7.107 2.823 1.00 80.00 169 VAL A N 1
ATOM 1348 C CA . VAL A 1 169 ? 12.546 -7.654 2.781 1.00 80.00 169 VAL A CA 1
ATOM 1349 C C . VAL A 1 169 ? 12.246 -8.386 4.094 1.00 80.00 169 VAL A C 1
ATOM 1351 O O . VAL A 1 169 ? 11.133 -8.293 4.599 1.00 80.00 169 VAL A O 1
ATOM 1354 N N . SER A 1 170 ? 13.257 -9.012 4.712 1.00 83.69 170 SER A N 1
ATOM 1355 C CA . SER A 1 170 ? 13.170 -9.606 6.050 1.00 83.69 170 SER A CA 1
ATOM 1356 C C . SER A 1 170 ? 12.700 -8.636 7.138 1.00 83.69 170 SER A C 1
ATOM 1358 O O . SER A 1 170 ? 11.864 -9.012 7.953 1.00 83.69 170 SER A O 1
ATOM 1360 N N . ASP A 1 171 ? 13.162 -7.386 7.143 1.00 88.06 171 ASP A N 1
ATOM 1361 C CA . ASP A 1 171 ? 12.766 -6.399 8.152 1.00 88.06 171 ASP A CA 1
ATOM 1362 C C . ASP A 1 171 ? 11.290 -6.020 7.981 1.00 88.06 171 ASP A C 1
ATOM 1364 O O . ASP A 1 171 ? 10.561 -5.866 8.962 1.00 88.06 171 ASP A O 1
ATOM 1368 N N . ARG A 1 172 ? 10.815 -5.939 6.730 1.00 90.88 172 ARG A N 1
ATOM 1369 C CA . ARG A 1 172 ? 9.400 -5.691 6.401 1.00 90.88 172 ARG A CA 1
ATOM 1370 C C . ARG A 1 172 ? 8.514 -6.897 6.704 1.00 90.88 172 ARG A C 1
ATOM 1372 O O . ARG A 1 172 ? 7.393 -6.728 7.182 1.00 90.88 172 ARG A O 1
ATOM 1379 N N . LEU A 1 173 ? 9.021 -8.109 6.496 1.00 91.94 173 LEU A N 1
ATOM 1380 C CA . LEU A 1 173 ? 8.360 -9.340 6.931 1.00 91.94 173 LEU A CA 1
ATOM 1381 C C . LEU A 1 173 ? 8.233 -9.392 8.459 1.00 91.94 173 LEU A C 1
ATOM 1383 O O . LEU A 1 173 ? 7.195 -9.818 8.961 1.00 91.94 173 LEU A O 1
ATOM 1387 N N . GLU A 1 174 ? 9.225 -8.896 9.201 1.00 93.38 174 GLU A N 1
ATOM 1388 C CA . GLU A 1 174 ? 9.145 -8.806 10.662 1.00 93.38 174 GLU A CA 1
ATOM 1389 C C . GLU A 1 174 ? 8.134 -7.747 11.128 1.00 93.38 174 GLU A C 1
ATOM 1391 O O . GLU A 1 174 ? 7.402 -7.975 12.086 1.00 93.38 174 GLU A O 1
ATOM 1396 N N . VAL A 1 175 ? 8.009 -6.619 10.420 1.00 94.94 175 VAL A N 1
ATOM 1397 C CA . VAL A 1 175 ? 6.930 -5.642 10.673 1.00 94.94 175 VAL A CA 1
ATOM 1398 C C . VAL A 1 175 ? 5.557 -6.288 10.476 1.00 94.94 175 VAL A C 1
ATOM 1400 O O . VAL A 1 175 ? 4.700 -6.194 11.355 1.00 94.94 175 VAL A O 1
ATOM 1403 N N . LEU A 1 176 ? 5.355 -7.000 9.360 1.00 95.75 176 LEU A N 1
ATOM 1404 C CA . LEU A 1 176 ? 4.121 -7.748 9.097 1.00 95.75 176 LEU A CA 1
ATOM 1405 C C . LEU A 1 176 ? 3.830 -8.778 10.193 1.00 95.75 176 LEU A C 1
ATOM 1407 O O . LEU A 1 176 ? 2.690 -8.885 10.645 1.00 95.75 176 LEU A O 1
ATOM 1411 N N . ARG A 1 177 ? 4.850 -9.531 10.619 1.00 95.94 177 ARG A N 1
ATOM 1412 C CA . ARG A 1 177 ? 4.744 -10.522 11.694 1.00 95.94 177 ARG A CA 1
ATOM 1413 C C . ARG A 1 177 ? 4.326 -9.866 13.007 1.00 95.94 177 ARG A C 1
ATOM 1415 O O . ARG A 1 177 ? 3.340 -10.301 13.595 1.00 95.94 177 ARG A O 1
ATOM 1422 N N . SER A 1 178 ? 5.020 -8.803 13.415 1.00 96.44 178 SER A N 1
ATOM 1423 C CA . SER A 1 178 ? 4.747 -8.065 14.652 1.00 96.44 178 SER A CA 1
ATOM 1424 C C . SER A 1 178 ? 3.307 -7.549 14.701 1.00 96.44 178 SER A C 1
ATOM 1426 O O . SER A 1 178 ? 2.563 -7.878 15.624 1.00 96.44 178 SER A O 1
ATOM 1428 N N . LEU A 1 179 ? 2.859 -6.849 13.652 1.00 96.56 179 LEU A N 1
ATOM 1429 C CA . LEU A 1 179 ? 1.493 -6.320 13.569 1.00 96.56 179 LEU A CA 1
ATOM 1430 C C . LEU A 1 179 ? 0.435 -7.427 13.685 1.00 96.56 179 LEU A C 1
ATOM 1432 O O . LEU A 1 179 ? -0.582 -7.252 14.353 1.00 96.56 179 LEU A O 1
ATOM 1436 N N . ARG A 1 180 ? 0.675 -8.588 13.066 1.00 95.06 180 ARG A N 1
ATOM 1437 C CA . ARG A 1 180 ? -0.249 -9.728 13.136 1.00 95.06 180 ARG A CA 1
ATOM 1438 C C . ARG A 1 180 ? -0.287 -10.378 14.513 1.00 95.06 180 ARG A C 1
ATOM 1440 O O . ARG A 1 180 ? -1.371 -10.735 14.962 1.00 95.06 180 ARG A O 1
ATOM 1447 N N . VAL A 1 181 ? 0.860 -10.528 15.174 1.00 95.50 181 VAL A N 1
ATOM 1448 C CA . VAL A 1 181 ? 0.934 -11.038 16.556 1.00 95.50 181 VAL A CA 1
ATOM 1449 C C . VAL A 1 181 ? 0.181 -10.110 17.511 1.00 95.50 181 VAL A C 1
ATOM 1451 O O . VAL A 1 181 ? -0.521 -10.581 18.398 1.00 95.50 181 VAL A O 1
ATOM 1454 N N . GLN A 1 182 ? 0.245 -8.800 17.271 1.00 95.75 182 GLN A N 1
ATOM 1455 C CA . GLN A 1 182 ? -0.511 -7.783 18.007 1.00 95.75 182 GLN A CA 1
ATOM 1456 C C . GLN A 1 182 ? -2.014 -7.741 17.645 1.00 95.75 182 GLN A C 1
ATOM 1458 O O . GLN A 1 182 ? -2.762 -6.945 18.207 1.00 95.75 182 GLN A O 1
ATOM 1463 N N . GLY A 1 183 ? -2.481 -8.592 16.723 1.00 95.25 183 GLY A N 1
ATOM 1464 C CA . GLY A 1 183 ? -3.892 -8.708 16.345 1.00 95.25 183 GLY A CA 1
ATOM 1465 C C . GLY A 1 183 ? -4.362 -7.737 15.257 1.00 95.25 183 GLY A C 1
ATOM 1466 O O . GLY A 1 183 ? -5.557 -7.685 14.966 1.00 95.25 183 GLY A O 1
ATOM 1467 N N . PHE A 1 184 ? -3.462 -6.984 14.617 1.00 95.81 184 PHE A N 1
ATOM 1468 C CA . PHE A 1 184 ? -3.832 -6.072 13.536 1.00 95.81 184 PHE A CA 1
ATOM 1469 C C . PHE A 1 184 ? -3.964 -6.784 12.183 1.00 95.81 184 PHE A C 1
ATOM 1471 O O . PHE A 1 184 ? -3.185 -7.668 11.815 1.00 95.81 184 PHE A O 1
ATOM 1478 N N . SER A 1 185 ? -4.929 -6.330 11.377 1.00 95.00 185 SER A N 1
ATOM 1479 C CA . SER A 1 185 ? -5.046 -6.729 9.973 1.00 95.00 185 SER A CA 1
ATOM 1480 C C . SER A 1 185 ? -3.942 -6.060 9.151 1.00 95.00 185 SER A C 1
ATOM 1482 O O . SER A 1 185 ? -4.080 -4.894 8.780 1.00 95.00 185 SER A O 1
ATOM 1484 N N . ALA A 1 186 ? -2.902 -6.807 8.785 1.00 95.44 186 ALA A N 1
ATOM 1485 C CA . ALA A 1 186 ? -1.814 -6.323 7.937 1.00 95.44 186 ALA A CA 1
ATOM 1486 C C . ALA A 1 186 ? -1.787 -7.017 6.562 1.00 95.44 186 ALA A C 1
ATOM 1488 O O . ALA A 1 186 ? -2.002 -8.227 6.456 1.00 95.44 186 ALA A O 1
ATOM 1489 N N . LYS A 1 187 ? -1.507 -6.250 5.504 1.00 94.88 187 LYS A N 1
ATOM 1490 C CA . LYS A 1 187 ? -1.295 -6.732 4.132 1.00 94.88 187 LYS A CA 1
ATOM 1491 C C . LYS A 1 187 ? 0.092 -6.347 3.642 1.00 94.88 187 LYS A C 1
ATOM 1493 O O . LYS A 1 187 ? 0.594 -5.280 3.978 1.00 94.88 187 LYS A O 1
ATOM 1498 N N . ALA A 1 188 ? 0.675 -7.191 2.801 1.00 95.38 188 ALA A N 1
ATOM 1499 C CA . ALA A 1 188 ? 1.917 -6.883 2.110 1.00 95.38 188 ALA A CA 1
ATOM 1500 C C . ALA A 1 188 ? 1.651 -6.112 0.809 1.00 95.38 188 ALA A C 1
ATOM 1502 O O . ALA A 1 188 ? 0.701 -6.430 0.087 1.00 95.38 188 ALA A O 1
ATOM 1503 N N . ALA A 1 189 ? 2.518 -5.149 0.497 1.00 93.19 189 ALA A N 1
ATOM 1504 C CA . ALA A 1 189 ? 2.505 -4.400 -0.754 1.00 93.19 189 ALA A CA 1
ATOM 1505 C C . ALA A 1 189 ? 3.881 -4.460 -1.429 1.00 93.19 189 ALA A C 1
ATOM 1507 O O . ALA A 1 189 ? 4.882 -4.000 -0.890 1.00 93.19 189 ALA A O 1
ATOM 1508 N N . TRP A 1 190 ? 3.945 -5.032 -2.619 1.00 90.56 190 TRP A N 1
ATOM 1509 C CA . TRP A 1 190 ? 5.128 -5.087 -3.462 1.00 90.56 190 TRP A CA 1
ATOM 1510 C C . TRP A 1 190 ? 5.060 -3.930 -4.467 1.00 90.56 190 TRP A C 1
ATOM 1512 O O . TRP A 1 190 ? 4.741 -4.108 -5.642 1.00 90.56 190 TRP A O 1
ATOM 1522 N N . GLU A 1 191 ? 5.267 -2.710 -3.966 1.00 85.38 191 GLU A N 1
ATOM 1523 C CA . GLU A 1 191 ? 5.194 -1.472 -4.744 1.00 85.38 191 GLU A CA 1
ATOM 1524 C C . GLU A 1 191 ? 6.175 -0.402 -4.217 1.00 85.38 191 GLU A C 1
ATOM 1526 O O . GLU A 1 191 ? 6.313 -0.262 -3.000 1.00 85.38 191 GLU A O 1
ATOM 1531 N N . PRO A 1 192 ? 6.832 0.377 -5.102 1.00 83.38 192 PRO A N 1
ATOM 1532 C CA . PRO A 1 192 ? 6.823 0.235 -6.558 1.00 83.38 192 PRO A CA 1
ATOM 1533 C C . PRO A 1 192 ? 7.733 -0.908 -7.049 1.00 83.38 192 PRO A C 1
ATOM 1535 O O . PRO A 1 192 ? 8.906 -0.999 -6.696 1.00 83.38 192 PRO A O 1
ATOM 1538 N N . MET A 1 193 ? 7.212 -1.759 -7.932 1.00 85.88 193 MET A N 1
ATOM 1539 C CA . MET A 1 193 ? 7.979 -2.772 -8.651 1.00 85.88 193 MET A CA 1
ATOM 1540 C C . MET A 1 193 ? 8.871 -2.135 -9.714 1.00 85.88 193 MET A C 1
ATOM 1542 O O . MET A 1 193 ? 8.486 -1.166 -10.373 1.00 85.88 193 MET A O 1
ATOM 1546 N N . ILE A 1 194 ? 10.029 -2.761 -9.924 1.00 82.44 194 ILE A N 1
ATOM 1547 C CA . ILE A 1 194 ? 11.011 -2.412 -10.945 1.00 82.44 194 ILE A CA 1
ATOM 1548 C C . ILE A 1 194 ? 10.944 -3.526 -12.000 1.00 82.44 194 ILE A C 1
ATOM 1550 O O . ILE A 1 194 ? 11.161 -4.693 -11.650 1.00 82.44 194 ILE A O 1
ATOM 1554 N N . PRO A 1 195 ? 10.623 -3.194 -13.258 1.00 82.50 195 PRO A N 1
ATOM 1555 C CA . PRO A 1 195 ? 10.531 -4.162 -14.349 1.00 82.50 195 PRO A CA 1
ATOM 1556 C C . PRO A 1 195 ? 11.867 -4.865 -14.586 1.00 82.50 195 PRO A C 1
ATOM 1558 O O . PRO A 1 195 ? 12.920 -4.239 -14.495 1.00 82.50 195 PRO A O 1
ATOM 1561 N N . GLY A 1 196 ? 11.834 -6.161 -14.881 1.00 79.62 196 GLY A N 1
ATOM 1562 C CA . GLY A 1 196 ? 13.023 -6.987 -15.098 1.00 79.62 196 GLY A CA 1
ATOM 1563 C C . GLY A 1 196 ? 13.780 -7.349 -13.818 1.00 79.62 196 GLY A C 1
ATOM 1564 O O . GLY A 1 196 ? 14.705 -8.158 -13.867 1.00 79.62 196 GLY A O 1
ATOM 1565 N N . VAL A 1 197 ? 13.389 -6.796 -12.666 1.00 81.44 197 VAL A N 1
ATOM 1566 C CA . VAL A 1 197 ? 14.063 -7.047 -11.388 1.00 81.44 197 VAL A CA 1
ATOM 1567 C C . VAL A 1 197 ? 13.124 -7.707 -10.393 1.00 81.44 197 VAL A C 1
ATOM 1569 O O . VAL A 1 197 ? 13.386 -8.820 -9.934 1.00 81.44 197 VAL A O 1
ATOM 1572 N N . HIS A 1 198 ? 12.019 -7.024 -10.100 1.00 84.81 198 HIS A N 1
ATOM 1573 C CA . HIS A 1 198 ? 11.038 -7.398 -9.086 1.00 84.81 198 HIS A CA 1
ATOM 1574 C C . HIS A 1 198 ? 9.963 -8.352 -9.596 1.00 84.81 198 HIS A C 1
ATOM 1576 O O . HIS A 1 198 ? 9.302 -9.007 -8.796 1.00 84.81 198 HIS A O 1
ATOM 1582 N N . ASP A 1 199 ? 9.753 -8.402 -10.908 1.00 85.06 199 ASP A N 1
ATOM 1583 C CA . ASP A 1 199 ? 8.769 -9.261 -11.560 1.00 85.06 199 ASP A CA 1
ATOM 1584 C C . ASP A 1 199 ? 9.378 -10.572 -12.087 1.00 85.06 199 ASP A C 1
ATOM 1586 O O . ASP A 1 199 ? 8.661 -11.367 -12.702 1.00 85.06 199 ASP A O 1
ATOM 1590 N N . ARG A 1 200 ? 10.676 -10.816 -11.850 1.00 86.06 200 ARG A N 1
ATOM 1591 C CA . ARG A 1 200 ? 11.331 -12.098 -12.147 1.00 86.06 200 ARG A CA 1
ATOM 1592 C C . ARG A 1 200 ? 10.734 -13.211 -11.293 1.00 86.06 200 ARG A C 1
ATOM 1594 O O . ARG A 1 200 ? 10.497 -13.021 -10.098 1.00 86.06 200 ARG A O 1
ATOM 1601 N N . SER A 1 201 ? 10.523 -14.376 -11.902 1.00 89.44 201 SER A N 1
ATOM 1602 C CA . SER A 1 201 ? 9.846 -15.507 -11.265 1.00 89.44 201 SER A CA 1
ATOM 1603 C C . SER A 1 201 ? 10.539 -15.954 -9.981 1.00 89.44 201 SER A C 1
ATOM 1605 O O . SER A 1 201 ? 9.864 -16.189 -8.989 1.00 89.44 201 SER A O 1
ATOM 1607 N N . GLU A 1 202 ? 11.870 -16.015 -9.964 1.00 87.06 202 GLU A N 1
ATOM 1608 C CA . GLU A 1 202 ? 12.660 -16.494 -8.823 1.00 87.06 202 GLU A CA 1
ATOM 1609 C C . GLU A 1 202 ? 12.581 -15.523 -7.640 1.00 87.06 202 GLU A C 1
ATOM 1611 O O . GLU A 1 202 ? 12.465 -15.937 -6.486 1.00 87.06 202 GLU A O 1
ATOM 1616 N N . VAL A 1 203 ? 12.614 -14.219 -7.933 1.00 85.50 203 VAL A N 1
ATOM 1617 C CA . VAL A 1 203 ? 12.511 -13.159 -6.922 1.00 85.50 203 VAL A CA 1
ATOM 1618 C C . VAL A 1 203 ? 11.116 -13.167 -6.309 1.00 85.50 203 VAL A C 1
ATOM 1620 O O . VAL A 1 203 ? 10.981 -13.183 -5.086 1.00 85.50 203 VAL A O 1
ATOM 1623 N N . PHE A 1 204 ? 10.077 -13.200 -7.144 1.00 89.06 204 PHE A N 1
ATOM 1624 C CA . PHE A 1 204 ? 8.702 -13.174 -6.660 1.00 89.06 204 PHE A CA 1
ATOM 1625 C C . PHE A 1 204 ? 8.303 -14.482 -5.957 1.00 89.06 204 PHE A C 1
ATOM 1627 O O . PHE A 1 204 ? 7.672 -14.422 -4.907 1.00 89.06 204 PHE A O 1
ATOM 1634 N N . ASP A 1 205 ? 8.726 -15.654 -6.451 1.00 90.44 205 ASP A N 1
ATOM 1635 C CA . ASP A 1 205 ? 8.496 -16.958 -5.796 1.00 90.44 205 ASP A CA 1
ATOM 1636 C C . ASP A 1 205 ? 9.083 -16.985 -4.379 1.00 90.44 205 ASP A C 1
ATOM 1638 O O . ASP A 1 205 ? 8.407 -17.404 -3.437 1.00 90.44 205 ASP A O 1
ATOM 1642 N N . ARG A 1 206 ? 10.303 -16.455 -4.198 1.00 88.62 206 ARG A N 1
ATOM 1643 C CA . ARG A 1 206 ? 10.929 -16.330 -2.874 1.00 88.62 206 ARG A CA 1
ATOM 1644 C C . ARG A 1 206 ? 10.078 -15.489 -1.927 1.00 88.62 206 ARG A C 1
ATOM 1646 O O . ARG A 1 206 ? 9.859 -15.887 -0.790 1.00 88.62 206 ARG A O 1
ATOM 1653 N N . VAL A 1 207 ? 9.572 -14.353 -2.394 1.00 90.19 207 VAL A N 1
ATOM 1654 C CA . VAL A 1 207 ? 8.728 -13.460 -1.587 1.00 90.19 207 VAL A CA 1
ATOM 1655 C C . VAL A 1 207 ? 7.404 -14.133 -1.237 1.00 90.19 207 VAL A C 1
ATOM 1657 O O . VAL A 1 207 ? 6.997 -14.111 -0.079 1.00 90.19 207 VAL A O 1
ATOM 1660 N N . LEU A 1 208 ? 6.743 -14.775 -2.202 1.00 93.12 208 LEU A N 1
ATOM 1661 C CA . LEU A 1 208 ? 5.484 -15.485 -1.968 1.00 93.12 208 LEU A CA 1
ATOM 1662 C C . LEU A 1 208 ? 5.641 -16.606 -0.936 1.00 93.12 208 LEU A C 1
ATOM 1664 O O . LEU A 1 208 ? 4.760 -16.783 -0.093 1.00 93.12 208 LEU A O 1
ATOM 1668 N N . ARG A 1 209 ? 6.771 -17.319 -0.945 1.00 92.62 209 ARG A N 1
ATOM 1669 C CA . ARG A 1 209 ? 7.097 -18.331 0.067 1.00 92.62 209 ARG A CA 1
ATOM 1670 C C . ARG A 1 209 ? 7.141 -17.742 1.474 1.00 92.62 209 ARG A C 1
ATOM 1672 O O . ARG A 1 209 ? 6.486 -18.267 2.372 1.00 92.62 209 ARG A O 1
ATOM 1679 N N . GLU A 1 210 ? 7.849 -16.630 1.653 1.00 92.38 210 GLU A N 1
ATOM 1680 C CA . GLU A 1 210 ? 7.931 -15.934 2.943 1.00 92.38 210 GLU A CA 1
ATOM 1681 C C . GLU A 1 210 ? 6.553 -15.437 3.410 1.00 92.38 210 GLU A C 1
ATOM 1683 O O . GLU A 1 210 ? 6.155 -15.641 4.558 1.00 92.38 210 GLU A O 1
ATOM 1688 N N . LEU A 1 211 ? 5.768 -14.845 2.504 1.00 94.12 211 LEU A N 1
ATOM 1689 C CA . LEU A 1 211 ? 4.411 -14.378 2.809 1.00 94.12 211 LEU A CA 1
ATOM 1690 C C . LEU A 1 211 ? 3.463 -15.531 3.171 1.00 94.12 211 LEU A C 1
ATOM 1692 O O . LEU A 1 211 ? 2.612 -15.377 4.053 1.00 94.12 211 LEU A O 1
ATOM 1696 N N . THR A 1 212 ? 3.636 -16.694 2.540 1.00 95.25 212 THR A N 1
ATOM 1697 C CA . THR A 1 212 ? 2.900 -17.921 2.876 1.00 95.25 212 THR A CA 1
ATOM 1698 C C . THR A 1 212 ? 3.251 -18.388 4.287 1.00 95.25 212 THR A C 1
ATOM 1700 O O . THR A 1 212 ? 2.348 -18.733 5.049 1.00 95.25 212 THR A O 1
ATOM 1703 N N . GLY A 1 213 ? 4.530 -18.316 4.676 1.00 93.38 213 GLY A N 1
ATOM 1704 C CA . GLY A 1 213 ? 4.994 -18.598 6.040 1.00 93.38 213 GLY A CA 1
ATOM 1705 C C . GLY A 1 213 ? 4.384 -17.674 7.101 1.00 93.38 213 GLY A C 1
ATOM 1706 O O . GLY A 1 213 ? 4.173 -18.088 8.237 1.00 93.38 213 GLY A O 1
ATOM 1707 N N . LEU A 1 214 ? 4.006 -16.449 6.723 1.00 94.00 214 LEU A N 1
ATOM 1708 C CA . LEU A 1 214 ? 3.249 -15.518 7.571 1.00 94.00 214 LEU A CA 1
ATOM 1709 C C . LEU A 1 214 ? 1.724 -15.719 7.498 1.00 94.00 214 LEU A C 1
ATOM 1711 O O . LEU A 1 214 ? 0.968 -14.919 8.053 1.00 94.00 214 LEU A O 1
ATOM 1715 N N . ASN A 1 215 ? 1.249 -16.754 6.798 1.00 95.25 215 ASN A N 1
ATOM 1716 C CA . ASN A 1 215 ? -0.163 -17.030 6.534 1.00 95.25 215 ASN A CA 1
ATOM 1717 C C . ASN A 1 215 ? -0.908 -15.815 5.944 1.00 95.25 215 ASN A C 1
ATOM 1719 O O . ASN A 1 215 ? -2.038 -15.493 6.334 1.00 95.25 215 ASN A O 1
ATOM 1723 N N . LEU A 1 216 ? -0.256 -15.066 5.051 1.00 94.44 216 LEU A N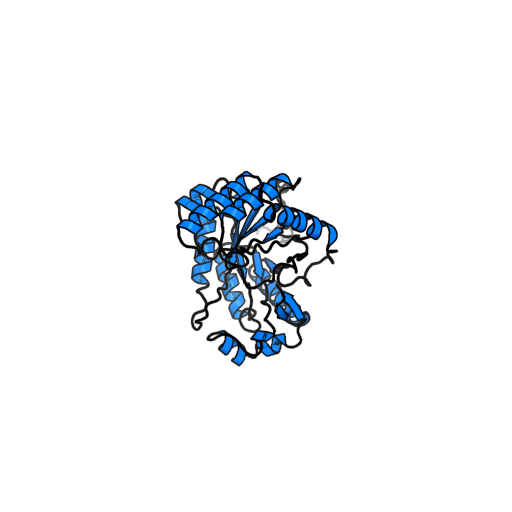 1
ATOM 1724 C CA . LEU A 1 216 ? -0.908 -14.029 4.251 1.00 94.44 216 LEU A CA 1
ATOM 1725 C C . LEU A 1 216 ? -1.586 -14.675 3.043 1.00 94.44 216 LEU A C 1
ATOM 1727 O O . LEU A 1 216 ? -1.041 -15.578 2.420 1.00 94.44 216 LEU A O 1
ATOM 1731 N N . LYS A 1 217 ? -2.797 -14.213 2.721 1.00 94.50 217 LYS A N 1
ATOM 1732 C CA . LYS A 1 217 ? -3.585 -14.716 1.580 1.00 94.50 217 LYS A CA 1
ATOM 1733 C C . LYS A 1 217 ? -3.604 -13.765 0.394 1.00 94.50 217 LYS A C 1
ATOM 1735 O O . LYS A 1 217 ? -4.100 -14.129 -0.665 1.00 94.50 217 LYS A O 1
ATOM 1740 N N . THR A 1 218 ? -3.106 -12.546 0.575 1.00 94.88 218 THR A N 1
ATOM 1741 C CA . THR A 1 218 ? -3.133 -11.501 -0.447 1.00 94.88 218 THR A CA 1
ATOM 1742 C C . THR A 1 218 ? -1.834 -10.711 -0.442 1.00 94.88 218 THR A C 1
ATOM 1744 O O . THR A 1 218 ? -1.348 -10.369 0.640 1.00 94.88 218 THR A O 1
ATOM 1747 N N . VAL A 1 219 ? -1.335 -10.342 -1.618 1.00 95.12 219 VAL A N 1
ATOM 1748 C CA . VAL A 1 219 ? -0.262 -9.353 -1.786 1.00 95.12 219 VAL A CA 1
ATOM 1749 C C . VAL A 1 219 ? -0.694 -8.319 -2.816 1.00 95.12 219 VAL A C 1
ATOM 1751 O O . VAL A 1 219 ? -1.179 -8.677 -3.887 1.00 95.12 219 VAL A O 1
ATOM 1754 N N . GLN A 1 220 ? -0.547 -7.038 -2.485 1.00 94.81 220 GLN A N 1
ATOM 1755 C CA . GLN A 1 220 ? -0.770 -5.964 -3.445 1.00 94.81 220 GLN A CA 1
ATOM 1756 C C . GLN A 1 220 ? 0.488 -5.768 -4.295 1.00 94.81 220 GLN A C 1
ATOM 1758 O O . GLN A 1 220 ? 1.588 -5.808 -3.755 1.00 94.81 220 GLN A O 1
ATOM 1763 N N . VAL A 1 221 ? 0.353 -5.549 -5.601 1.00 93.38 221 VAL A N 1
ATOM 1764 C CA . VAL A 1 221 ? 1.480 -5.310 -6.517 1.00 93.38 221 VAL A CA 1
ATOM 1765 C C . VAL A 1 221 ? 1.245 -4.054 -7.341 1.00 93.38 221 VAL A C 1
ATOM 1767 O O . VAL A 1 221 ? 0.117 -3.766 -7.743 1.00 93.38 221 VAL A O 1
ATOM 1770 N N . ALA A 1 222 ? 2.309 -3.308 -7.627 1.00 90.62 222 ALA A N 1
ATOM 1771 C CA . ALA A 1 222 ? 2.214 -2.161 -8.518 1.00 90.62 222 ALA A CA 1
ATOM 1772 C C . ALA A 1 222 ? 3.562 -1.815 -9.131 1.00 90.62 222 ALA A C 1
ATOM 1774 O O . ALA A 1 222 ? 4.529 -1.641 -8.398 1.00 90.62 222 ALA A O 1
ATOM 1775 N N . PHE A 1 223 ? 3.632 -1.621 -10.448 1.00 88.06 223 PHE A N 1
ATOM 1776 C CA . PHE A 1 223 ? 4.801 -0.984 -11.054 1.00 88.06 223 PHE A CA 1
ATOM 1777 C C . PHE A 1 223 ? 4.899 0.488 -10.654 1.00 88.06 223 PHE A C 1
ATOM 1779 O O . PHE A 1 223 ? 3.886 1.172 -10.489 1.00 88.06 223 PHE A O 1
ATOM 1786 N N . GLY A 1 224 ? 6.132 0.963 -10.471 1.00 82.81 224 GLY A N 1
ATOM 1787 C CA . GLY A 1 224 ? 6.396 2.392 -10.347 1.00 82.81 224 GLY A CA 1
ATOM 1788 C C . GLY A 1 224 ? 6.171 3.122 -11.670 1.00 82.81 224 GLY A C 1
ATOM 1789 O O . GLY A 1 224 ? 6.184 2.517 -12.741 1.00 82.81 224 GLY A O 1
ATOM 1790 N N . HIS A 1 225 ? 6.001 4.436 -11.584 1.00 84.12 225 HIS A N 1
ATOM 1791 C CA . HIS A 1 225 ? 6.096 5.343 -12.721 1.00 84.12 225 HIS A CA 1
ATOM 1792 C C . HIS A 1 225 ? 7.425 6.097 -12.665 1.00 84.12 225 HIS A C 1
ATOM 1794 O O . HIS A 1 225 ? 7.982 6.324 -11.588 1.00 84.12 225 HIS A O 1
ATOM 1800 N N . LEU A 1 226 ? 7.932 6.482 -13.832 1.00 78.56 226 LEU A N 1
ATOM 1801 C CA . LEU A 1 226 ? 9.215 7.159 -13.963 1.00 78.56 226 LEU A CA 1
ATOM 1802 C C . LEU A 1 226 ? 8.991 8.636 -14.315 1.00 78.56 226 LEU A C 1
ATOM 1804 O O . LEU A 1 226 ? 8.356 8.902 -15.339 1.00 78.56 226 LEU A O 1
ATOM 1808 N N . PRO A 1 227 ? 9.499 9.599 -13.525 1.00 80.00 227 PRO A N 1
ATOM 1809 C CA . PRO A 1 227 ? 9.459 11.004 -13.914 1.00 80.00 227 PRO A CA 1
ATOM 1810 C C . PRO A 1 227 ? 10.231 11.216 -15.223 1.00 80.00 227 PRO A C 1
ATOM 1812 O O . PRO A 1 227 ? 11.356 10.729 -15.360 1.00 80.00 227 PRO A O 1
ATOM 1815 N N . GLU A 1 228 ? 9.640 11.919 -16.194 1.00 76.69 228 GLU A N 1
ATOM 1816 C CA . GLU A 1 228 ? 10.248 12.092 -17.524 1.00 76.69 228 GLU A CA 1
ATOM 1817 C C . GLU A 1 228 ? 11.593 12.824 -17.458 1.00 76.69 228 GLU A C 1
ATOM 1819 O O . GLU A 1 228 ? 12.540 12.457 -18.151 1.00 76.69 228 GLU A O 1
ATOM 1824 N N . ASP A 1 229 ? 11.701 13.816 -16.574 1.00 72.88 229 ASP A N 1
ATOM 1825 C CA . ASP A 1 229 ? 12.922 14.580 -16.303 1.00 72.88 229 ASP A CA 1
ATOM 1826 C C . ASP A 1 229 ? 14.025 13.725 -15.658 1.00 72.88 229 ASP A C 1
ATOM 1828 O O . ASP A 1 229 ? 15.217 14.021 -15.790 1.00 72.88 229 ASP A O 1
ATOM 1832 N N . ARG A 1 230 ? 13.639 12.625 -15.003 1.00 66.88 230 ARG A N 1
ATOM 1833 C CA . ARG A 1 230 ? 14.564 11.655 -14.418 1.00 66.88 230 ARG A CA 1
ATOM 1834 C C . ARG A 1 230 ? 14.938 10.530 -15.365 1.00 66.88 230 ARG A C 1
ATOM 1836 O O . ARG A 1 230 ? 15.932 9.885 -15.076 1.00 66.88 230 ARG A O 1
ATOM 1843 N N . MET A 1 231 ? 14.269 10.331 -16.508 1.00 60.31 231 MET A N 1
ATOM 1844 C CA . MET A 1 231 ? 14.611 9.254 -17.460 1.00 60.31 231 MET A CA 1
ATOM 1845 C C . MET A 1 231 ? 16.074 9.292 -17.937 1.00 60.31 231 MET A C 1
ATOM 1847 O O . MET A 1 231 ? 16.642 8.244 -18.229 1.00 60.31 231 MET A O 1
ATOM 1851 N N . GLY A 1 232 ? 16.705 10.474 -17.966 1.00 52.19 232 GLY A N 1
ATOM 1852 C CA . GLY A 1 232 ? 18.140 10.640 -18.246 1.00 52.19 232 GLY A CA 1
ATOM 1853 C C . GLY A 1 232 ? 19.020 10.893 -17.012 1.00 52.19 232 GLY A C 1
ATOM 1854 O O . GLY A 1 232 ? 20.220 10.612 -17.045 1.00 52.19 232 GLY A O 1
ATOM 1855 N N . ARG A 1 233 ? 18.431 11.398 -15.919 1.00 49.66 233 ARG A N 1
ATOM 1856 C CA . ARG A 1 233 ? 19.089 11.777 -14.654 1.00 49.66 233 ARG A CA 1
ATOM 1857 C C . ARG A 1 233 ? 18.590 10.883 -13.527 1.00 49.66 233 ARG A C 1
ATOM 1859 O O . ARG A 1 233 ? 17.864 11.301 -12.628 1.00 49.66 233 ARG A O 1
ATOM 1866 N N . LEU A 1 234 ? 18.936 9.615 -13.633 1.00 49.12 234 LEU A N 1
ATOM 1867 C CA . LEU A 1 234 ? 18.527 8.614 -12.672 1.00 49.12 234 LEU A CA 1
ATOM 1868 C C . LEU A 1 234 ? 19.511 8.626 -11.482 1.00 49.12 234 LEU A C 1
ATOM 1870 O O . LEU A 1 234 ? 20.724 8.570 -11.677 1.00 49.12 234 LEU A O 1
ATOM 1874 N N . LEU A 1 235 ? 18.952 8.810 -10.276 1.00 45.31 235 LEU A N 1
ATOM 1875 C CA . LEU A 1 235 ? 19.619 9.033 -8.980 1.00 45.31 235 LEU A CA 1
ATOM 1876 C C . LEU A 1 235 ? 20.767 8.031 -8.701 1.00 45.31 235 LEU A C 1
ATOM 1878 O O . LEU A 1 235 ? 20.734 6.912 -9.218 1.00 45.31 235 LEU A O 1
ATOM 1882 N N . PRO A 1 236 ? 21.784 8.406 -7.898 1.00 39.56 236 PRO A N 1
ATOM 1883 C CA . PRO A 1 236 ? 22.912 7.523 -7.586 1.00 39.56 236 PRO A CA 1
ATOM 1884 C C . PRO A 1 236 ? 22.464 6.186 -6.959 1.00 39.56 236 PRO A C 1
ATOM 1886 O O . PRO A 1 236 ? 21.461 6.135 -6.250 1.00 39.56 236 PRO A O 1
ATOM 1889 N N . GLY A 1 237 ? 23.214 5.111 -7.253 1.00 58.34 237 GLY A N 1
ATOM 1890 C CA . GLY A 1 237 ? 23.057 3.763 -6.681 1.00 58.34 237 GLY A CA 1
ATOM 1891 C C . GLY A 1 237 ? 22.271 2.758 -7.558 1.00 58.34 237 GLY A C 1
ATOM 1892 O O . GLY A 1 237 ? 22.561 2.650 -8.751 1.00 58.34 237 GLY A O 1
ATOM 1893 N N . PRO A 1 238 ? 21.269 2.027 -7.027 1.00 47.38 238 PRO A N 1
ATOM 1894 C CA . PRO A 1 238 ? 20.509 0.948 -7.718 1.00 47.38 238 PRO A CA 1
ATOM 1895 C C . PRO A 1 238 ? 19.913 1.355 -9.051 1.00 47.38 238 PRO A C 1
ATOM 1897 O O . PRO A 1 238 ? 19.635 0.543 -9.925 1.00 47.38 238 PRO A O 1
ATOM 1900 N N . VAL A 1 239 ? 19.636 2.641 -9.169 1.00 48.50 239 VAL A N 1
ATOM 1901 C CA . VAL A 1 239 ? 18.994 3.262 -10.305 1.00 48.50 239 VAL A CA 1
ATOM 1902 C C . VAL A 1 239 ? 20.007 3.430 -11.458 1.00 48.50 239 VAL A C 1
ATOM 1904 O O . VAL A 1 239 ? 19.617 3.359 -12.623 1.00 48.50 239 VAL A O 1
ATOM 1907 N N . GLN A 1 240 ? 21.320 3.469 -11.177 1.00 52.25 240 GLN A N 1
ATOM 1908 C CA . GLN A 1 240 ? 22.362 3.224 -12.183 1.00 52.25 240 GLN A CA 1
ATOM 1909 C C . GLN A 1 240 ? 22.443 1.751 -12.592 1.00 52.25 240 GLN A C 1
ATOM 1911 O O . GLN A 1 240 ? 22.662 1.473 -13.768 1.00 52.25 240 GLN A O 1
ATOM 1916 N N . GLN A 1 241 ? 22.239 0.803 -11.671 1.00 54.50 241 GLN A N 1
ATOM 1917 C CA . GLN A 1 241 ? 22.142 -0.615 -12.032 1.00 54.50 241 GLN A CA 1
ATOM 1918 C C . GLN A 1 241 ? 20.894 -0.868 -12.889 1.00 54.50 241 GLN A C 1
ATOM 1920 O O . GLN A 1 241 ? 20.989 -1.529 -13.913 1.00 54.50 241 GLN A O 1
ATOM 1925 N N . ALA A 1 242 ? 19.764 -0.233 -12.572 1.00 54.38 242 ALA A N 1
ATOM 1926 C CA . ALA A 1 242 ? 18.559 -0.224 -13.396 1.00 54.38 242 ALA A CA 1
ATOM 1927 C C . ALA A 1 242 ? 18.820 0.393 -14.784 1.00 54.38 242 ALA A C 1
ATOM 1929 O O . ALA A 1 242 ? 18.361 -0.148 -15.785 1.00 54.38 242 ALA A O 1
ATOM 1930 N N . LYS A 1 243 ? 19.615 1.471 -14.874 1.00 55.06 243 LYS A N 1
ATOM 1931 C CA . LYS A 1 243 ? 20.081 2.030 -16.156 1.00 55.06 243 LYS A CA 1
ATOM 1932 C C . LYS A 1 243 ? 20.973 1.044 -16.923 1.00 55.06 243 LYS A C 1
ATOM 1934 O O . LYS A 1 243 ? 20.764 0.867 -18.116 1.00 55.06 243 LYS A O 1
ATOM 1939 N N . ARG A 1 244 ? 21.909 0.353 -16.254 1.00 58.03 244 ARG A N 1
ATOM 1940 C CA . ARG A 1 244 ? 22.707 -0.745 -16.848 1.00 58.03 244 ARG A CA 1
ATOM 1941 C C . ARG A 1 244 ? 21.832 -1.917 -17.304 1.00 58.03 244 ARG A C 1
ATOM 1943 O O . ARG A 1 244 ? 22.187 -2.604 -18.248 1.00 58.03 244 ARG A O 1
ATOM 1950 N N . MET A 1 245 ? 20.693 -2.126 -16.650 1.00 62.66 245 MET A N 1
ATOM 1951 C CA . MET A 1 245 ? 19.692 -3.133 -17.003 1.00 62.66 245 MET A CA 1
ATOM 1952 C C . MET A 1 245 ? 18.668 -2.644 -18.044 1.00 62.66 245 MET A C 1
ATOM 1954 O O . MET A 1 245 ? 17.697 -3.350 -18.300 1.00 62.66 245 MET A O 1
ATOM 1958 N N . GLY A 1 246 ? 18.835 -1.445 -18.619 1.00 69.56 246 GLY A N 1
ATOM 1959 C CA . GLY A 1 246 ? 17.930 -0.911 -19.644 1.00 69.56 246 GLY A CA 1
ATOM 1960 C C . GLY A 1 246 ? 16.535 -0.5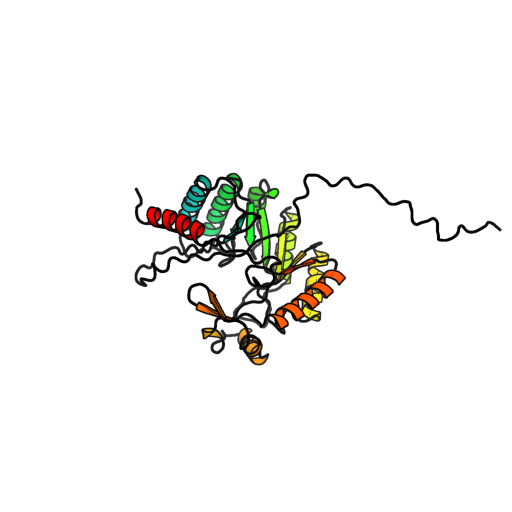36 -19.128 1.00 69.56 246 GLY A C 1
ATOM 1961 O O . GLY A 1 246 ? 15.614 -0.350 -19.916 1.00 69.56 246 GLY A O 1
ATOM 1962 N N . VAL A 1 247 ? 16.335 -0.392 -17.811 1.00 71.69 247 VAL A N 1
ATOM 1963 C CA . VAL A 1 247 ? 15.002 -0.167 -17.219 1.00 71.69 247 VAL A CA 1
ATOM 1964 C C . VAL A 1 247 ? 14.335 1.088 -17.781 1.00 71.69 247 VAL A C 1
ATOM 1966 O O . VAL A 1 247 ? 13.149 1.042 -18.086 1.00 71.69 247 VAL A O 1
ATOM 1969 N N . SER A 1 248 ? 15.074 2.187 -17.976 1.00 73.00 248 SER A N 1
ATOM 1970 C CA . SER A 1 248 ? 14.533 3.422 -18.568 1.00 73.00 248 SER A CA 1
ATOM 1971 C C . SER A 1 248 ? 13.985 3.220 -19.982 1.00 73.00 248 SER A C 1
ATOM 1973 O O . SER A 1 248 ? 12.994 3.853 -20.335 1.00 73.00 248 SER A O 1
ATOM 1975 N N . GLU A 1 249 ? 14.587 2.330 -20.775 1.00 80.69 249 GLU A N 1
ATOM 1976 C CA . GLU A 1 249 ? 14.166 2.032 -22.152 1.00 80.69 249 GLU A CA 1
ATOM 1977 C C . GLU A 1 249 ? 12.785 1.369 -22.169 1.00 80.69 249 GLU A C 1
ATOM 1979 O O . GLU A 1 249 ? 11.944 1.695 -23.004 1.00 80.69 249 GLU A O 1
ATOM 1984 N N . VAL A 1 250 ? 12.488 0.544 -21.159 1.00 82.50 250 VAL A N 1
ATOM 1985 C CA . VAL A 1 250 ? 11.181 -0.115 -21.009 1.00 82.50 250 VAL A CA 1
ATOM 1986 C C . VAL A 1 250 ? 10.043 0.895 -20.775 1.00 82.50 250 VAL A C 1
ATOM 1988 O O . VAL A 1 250 ? 8.893 0.617 -21.113 1.00 82.50 250 VAL A O 1
ATOM 1991 N N . PHE A 1 251 ? 10.339 2.085 -20.235 1.00 85.12 251 PHE A N 1
ATOM 1992 C CA . PHE A 1 251 ? 9.354 3.156 -20.022 1.00 85.12 251 PHE A CA 1
ATOM 1993 C C . PHE A 1 251 ? 9.210 4.113 -21.214 1.00 85.12 251 PHE A C 1
ATOM 1995 O O . PHE A 1 251 ? 8.218 4.842 -21.271 1.00 85.12 251 PHE A O 1
ATOM 2002 N N . GLN A 1 252 ? 10.151 4.135 -22.169 1.00 83.31 252 GLN A N 1
ATOM 2003 C CA . GLN A 1 252 ? 10.168 5.132 -23.254 1.00 83.31 252 GLN A CA 1
ATOM 2004 C C . GLN A 1 252 ? 8.881 5.110 -24.086 1.00 83.31 252 GLN A C 1
ATOM 2006 O O . GLN A 1 252 ? 8.322 6.165 -24.380 1.00 83.31 252 GLN A O 1
ATOM 2011 N N . ASN A 1 253 ? 8.360 3.917 -24.373 1.00 85.69 253 ASN A N 1
ATOM 2012 C CA . ASN A 1 253 ? 7.157 3.724 -25.190 1.00 85.69 253 ASN A CA 1
ATOM 2013 C C . ASN A 1 253 ? 5.860 3.641 -24.371 1.00 85.69 253 ASN A C 1
ATOM 2015 O O . ASN A 1 253 ? 4.801 3.318 -24.905 1.00 85.69 253 ASN A O 1
ATOM 2019 N N . GLY A 1 254 ? 5.929 3.873 -23.060 1.00 87.06 254 GLY A N 1
ATOM 2020 C CA . GLY A 1 254 ? 4.763 3.812 -22.192 1.00 87.06 254 GLY A CA 1
ATOM 2021 C C . GLY A 1 254 ? 3.938 5.103 -22.184 1.00 87.06 254 GLY A C 1
ATOM 2022 O O . GLY A 1 254 ? 4.427 6.164 -22.588 1.00 87.06 254 GLY A O 1
ATOM 2023 N N . PRO A 1 255 ? 2.677 5.041 -21.717 1.00 88.19 255 PRO A N 1
ATOM 2024 C CA . PRO A 1 255 ? 1.805 6.203 -21.689 1.00 88.19 255 PRO A CA 1
ATOM 2025 C C . PRO A 1 255 ? 2.314 7.243 -20.685 1.00 88.19 255 PRO A C 1
ATOM 2027 O O . PRO A 1 255 ? 2.692 6.924 -19.551 1.00 88.19 255 PRO A O 1
ATOM 2030 N N . GLY A 1 256 ? 2.317 8.499 -21.128 1.00 85.62 256 GLY A N 1
ATOM 2031 C CA . GLY A 1 256 ? 2.664 9.655 -20.313 1.00 85.62 256 GLY A CA 1
ATOM 2032 C C . GLY A 1 256 ? 1.457 10.192 -19.547 1.00 85.62 256 GLY A C 1
ATOM 2033 O O . GLY A 1 256 ? 0.333 10.189 -20.044 1.00 85.62 256 GLY A O 1
ATOM 2034 N N . PHE A 1 257 ? 1.688 10.694 -18.341 1.00 83.81 257 PHE A N 1
ATOM 2035 C CA . PHE A 1 257 ? 0.675 11.348 -17.516 1.00 83.81 257 PHE A CA 1
ATOM 2036 C C . PHE A 1 257 ? 1.325 12.390 -16.600 1.00 83.81 257 PHE A C 1
ATOM 2038 O O . PHE A 1 257 ? 2.546 12.554 -16.604 1.00 83.81 257 PHE A O 1
ATOM 2045 N N . ARG A 1 258 ? 0.531 13.150 -15.837 1.00 77.75 258 ARG A N 1
ATOM 2046 C CA . ARG A 1 258 ? 1.053 14.164 -14.908 1.00 77.75 258 ARG A CA 1
ATOM 2047 C C . ARG A 1 258 ? 0.673 13.857 -13.466 1.00 77.75 258 ARG A C 1
ATOM 2049 O O . ARG A 1 258 ? -0.492 13.610 -13.165 1.00 77.75 258 ARG A O 1
ATOM 2056 N N . ILE A 1 259 ? 1.655 13.950 -12.574 1.00 70.44 259 ILE A N 1
ATOM 2057 C CA . ILE A 1 259 ? 1.489 13.905 -11.119 1.00 70.44 259 ILE A CA 1
ATOM 2058 C C . ILE A 1 259 ? 2.040 15.213 -10.559 1.00 70.44 259 ILE A C 1
ATOM 2060 O O . ILE A 1 259 ? 3.228 15.471 -10.707 1.00 70.44 259 ILE A O 1
ATOM 2064 N N . ALA A 1 260 ? 1.192 16.025 -9.915 1.00 66.00 260 ALA A N 1
ATOM 2065 C CA . ALA A 1 260 ? 1.595 17.298 -9.298 1.00 66.00 260 ALA A CA 1
ATOM 2066 C C . ALA A 1 260 ? 2.422 18.185 -10.257 1.00 66.00 260 ALA A C 1
ATOM 2068 O O . ALA A 1 260 ? 3.515 18.640 -9.936 1.00 66.00 260 ALA A O 1
ATOM 2069 N N . GLY A 1 261 ? 1.940 18.336 -11.496 1.00 72.94 261 GLY A N 1
ATOM 2070 C CA . GLY A 1 261 ? 2.622 19.090 -12.554 1.00 72.94 261 GLY A CA 1
ATOM 2071 C C . GLY A 1 261 ? 3.826 18.386 -13.196 1.00 72.94 261 GLY A C 1
ATOM 2072 O O . GLY A 1 261 ? 4.214 18.753 -14.304 1.00 72.94 261 GLY A O 1
ATOM 2073 N N . GLN A 1 262 ? 4.377 17.336 -12.581 1.00 73.88 262 GLN A N 1
ATOM 2074 C CA . GLN A 1 262 ? 5.504 16.580 -13.125 1.00 73.88 262 GLN A CA 1
ATOM 2075 C C . GLN A 1 262 ? 5.030 15.526 -14.123 1.00 73.88 262 GLN A C 1
ATOM 2077 O O . GLN A 1 262 ? 4.110 14.756 -13.838 1.00 73.88 262 GLN A O 1
ATOM 2082 N N . LYS A 1 263 ? 5.673 15.470 -15.292 1.00 83.75 263 LYS A N 1
ATOM 2083 C CA . LYS A 1 263 ? 5.420 14.426 -16.289 1.00 83.75 263 LYS A CA 1
ATOM 2084 C C . LYS A 1 263 ? 5.997 13.097 -15.810 1.00 83.75 263 LYS A C 1
ATOM 2086 O O . LYS A 1 263 ? 7.128 13.039 -15.339 1.00 83.75 263 LYS A O 1
ATOM 2091 N N . GLN A 1 264 ? 5.214 12.042 -15.947 1.00 84.38 264 GLN A N 1
ATOM 2092 C CA . GLN A 1 264 ? 5.524 10.683 -15.529 1.00 84.38 264 GLN A CA 1
ATOM 2093 C C . GLN A 1 264 ? 5.232 9.736 -16.690 1.00 84.38 264 GLN A C 1
ATOM 2095 O O . GLN A 1 264 ? 4.328 10.001 -17.483 1.00 84.38 264 GLN A O 1
ATOM 2100 N N . ARG A 1 265 ? 5.944 8.613 -16.762 1.00 87.25 265 ARG A N 1
ATOM 2101 C CA . ARG A 1 265 ? 5.644 7.512 -17.683 1.00 87.25 265 ARG A CA 1
ATOM 2102 C C . ARG A 1 265 ? 5.347 6.234 -16.931 1.00 87.25 265 ARG A C 1
ATOM 2104 O O . ARG A 1 265 ? 6.055 5.879 -15.988 1.00 87.25 265 ARG A O 1
ATOM 2111 N N . LEU A 1 266 ? 4.296 5.548 -17.364 1.00 87.38 266 LEU A N 1
ATOM 2112 C CA . LEU A 1 266 ? 4.037 4.166 -16.975 1.00 87.38 266 LEU A CA 1
ATOM 2113 C C . LEU A 1 266 ? 4.800 3.221 -17.893 1.00 87.38 266 LEU A C 1
ATOM 2115 O O . LEU A 1 266 ? 5.276 3.606 -18.955 1.00 87.38 266 LEU A O 1
ATOM 2119 N N . LEU A 1 267 ? 4.858 1.954 -17.508 1.00 88.50 267 LEU A N 1
ATOM 2120 C CA . LEU A 1 267 ? 5.156 0.897 -18.462 1.00 88.50 267 LEU A CA 1
ATOM 2121 C C . LEU A 1 267 ? 4.033 0.753 -19.500 1.00 88.50 267 LEU A C 1
ATOM 2123 O O . LEU A 1 267 ? 2.857 0.936 -19.145 1.00 88.50 267 LEU A O 1
ATOM 2127 N N . PRO A 1 268 ? 4.357 0.331 -20.738 1.00 90.56 268 PRO A N 1
ATOM 2128 C CA . PRO A 1 268 ? 3.358 -0.086 -21.714 1.00 90.56 268 PRO A CA 1
ATOM 2129 C C . PRO A 1 268 ? 2.343 -1.059 -21.100 1.00 90.56 268 PRO A C 1
ATOM 2131 O O . PRO A 1 268 ? 2.702 -1.930 -20.301 1.00 90.56 268 PRO A O 1
ATOM 2134 N N . LEU A 1 269 ? 1.064 -0.890 -21.448 1.00 90.56 269 LEU A N 1
ATOM 2135 C CA . LEU A 1 269 ? -0.030 -1.679 -20.874 1.00 90.56 269 LEU A CA 1
ATOM 2136 C C . LEU A 1 269 ? 0.182 -3.182 -21.088 1.00 90.56 269 LEU A C 1
ATOM 2138 O O . LEU A 1 269 ? 0.068 -3.946 -20.133 1.00 90.56 269 LEU A O 1
ATOM 2142 N N . GLU A 1 270 ? 0.569 -3.585 -22.297 1.00 90.94 270 GLU A N 1
ATOM 2143 C CA . GLU A 1 270 ? 0.848 -4.982 -22.644 1.00 90.94 270 GLU A CA 1
ATOM 2144 C C . GLU A 1 270 ? 1.944 -5.586 -21.750 1.00 90.94 270 GLU A C 1
ATOM 2146 O O . GLU A 1 270 ? 1.778 -6.672 -21.189 1.00 90.94 270 GLU A O 1
ATOM 2151 N N . SER A 1 271 ? 3.036 -4.847 -21.522 1.00 91.00 271 SER A N 1
ATOM 2152 C CA . SER A 1 271 ? 4.119 -5.269 -20.628 1.00 91.00 271 SER A CA 1
ATOM 2153 C C . SER A 1 271 ? 3.623 -5.475 -19.196 1.00 91.00 271 SER A C 1
ATOM 2155 O O . SER A 1 271 ? 3.957 -6.479 -18.563 1.00 91.00 271 SER A O 1
ATOM 2157 N N . ARG A 1 272 ? 2.785 -4.558 -18.688 1.00 92.12 272 ARG A N 1
ATOM 2158 C CA . ARG A 1 272 ? 2.172 -4.688 -17.357 1.00 92.12 272 ARG A CA 1
ATOM 2159 C C . ARG A 1 272 ? 1.225 -5.880 -17.285 1.00 92.12 272 ARG A C 1
ATOM 2161 O O . ARG A 1 272 ? 1.305 -6.638 -16.326 1.00 92.12 272 ARG A O 1
ATOM 2168 N N . GLN A 1 273 ? 0.377 -6.081 -18.294 1.00 93.25 273 GLN A N 1
ATOM 2169 C CA . GLN A 1 273 ? -0.563 -7.205 -18.362 1.00 93.25 273 GLN A CA 1
ATOM 2170 C C . GLN A 1 273 ? 0.182 -8.538 -18.343 1.00 93.25 273 GLN A C 1
ATOM 2172 O O . GLN A 1 273 ? -0.116 -9.398 -17.517 1.00 93.25 273 GLN A O 1
ATOM 2177 N N . LYS A 1 274 ? 1.207 -8.692 -19.187 1.00 93.62 274 LYS A N 1
ATOM 2178 C CA . LYS A 1 274 ? 2.043 -9.897 -19.227 1.00 93.62 274 LYS A CA 1
ATOM 2179 C C . LYS A 1 274 ? 2.704 -10.173 -17.877 1.00 93.62 274 LYS A C 1
ATOM 2181 O O . LYS A 1 274 ? 2.697 -11.314 -17.409 1.00 93.62 274 LYS A O 1
ATOM 2186 N N . ALA A 1 275 ? 3.261 -9.142 -17.244 1.00 92.50 275 ALA A N 1
ATOM 2187 C CA . ALA A 1 275 ? 3.882 -9.285 -15.937 1.00 92.50 275 ALA A CA 1
ATOM 2188 C C . ALA A 1 275 ? 2.856 -9.657 -14.857 1.00 92.50 275 ALA A C 1
ATOM 2190 O O . ALA A 1 275 ? 3.057 -10.653 -14.169 1.00 92.50 275 ALA A O 1
ATOM 2191 N N . PHE A 1 276 ? 1.737 -8.937 -14.738 1.00 94.31 276 PHE A N 1
ATOM 2192 C CA . PHE A 1 276 ? 0.708 -9.239 -13.741 1.00 94.31 276 PHE A CA 1
ATOM 2193 C C . PHE A 1 276 ? 0.100 -10.627 -13.938 1.00 94.31 276 PHE A C 1
ATOM 2195 O O . PHE A 1 276 ? -0.025 -11.351 -12.956 1.00 94.31 276 PHE A O 1
ATOM 2202 N N . THR A 1 277 ? -0.170 -11.066 -15.171 1.00 95.06 277 THR A N 1
ATOM 2203 C CA . THR A 1 277 ? -0.607 -12.444 -15.454 1.00 95.06 277 THR A CA 1
ATOM 2204 C C . THR A 1 277 ? 0.386 -13.470 -14.908 1.00 95.06 277 THR A C 1
ATOM 2206 O O . THR A 1 277 ? -0.012 -14.414 -14.227 1.00 95.06 277 THR A O 1
ATOM 2209 N N . ARG A 1 278 ? 1.694 -13.265 -15.120 1.00 94.88 278 ARG A N 1
ATOM 2210 C CA . ARG A 1 278 ? 2.735 -14.131 -14.544 1.00 94.88 278 ARG A CA 1
ATOM 2211 C C . ARG A 1 278 ? 2.715 -14.109 -13.012 1.00 94.88 278 ARG A C 1
ATOM 2213 O O . ARG A 1 278 ? 2.783 -15.172 -12.397 1.00 94.88 278 ARG A O 1
ATOM 2220 N N . LEU A 1 279 ? 2.596 -12.930 -12.394 1.00 94.69 279 LEU A N 1
ATOM 2221 C CA . LEU A 1 279 ? 2.510 -12.804 -10.934 1.00 94.69 279 LEU A CA 1
ATOM 2222 C C . LEU A 1 279 ? 1.260 -13.496 -10.378 1.00 94.69 279 LEU A C 1
ATOM 2224 O O . LEU A 1 279 ? 1.365 -14.180 -9.367 1.00 94.69 279 LEU A O 1
ATOM 2228 N N . HIS A 1 280 ? 0.103 -13.380 -11.036 1.00 96.44 280 HIS A N 1
ATOM 2229 C CA . HIS A 1 280 ? -1.126 -14.076 -10.648 1.00 96.44 280 HIS A CA 1
ATOM 2230 C C . HIS A 1 280 ? -0.951 -15.596 -10.692 1.00 96.44 280 HIS A C 1
ATOM 2232 O O . HIS A 1 280 ? -1.307 -16.269 -9.725 1.00 96.44 280 HIS A O 1
ATOM 2238 N N . THR A 1 281 ? -0.352 -16.135 -11.759 1.00 96.56 281 THR A N 1
ATOM 2239 C CA . THR A 1 281 ? -0.051 -17.572 -11.873 1.00 96.56 281 THR A CA 1
ATOM 2240 C C . THR A 1 281 ? 0.873 -18.046 -10.749 1.00 96.56 281 THR A C 1
ATOM 2242 O O . THR A 1 281 ? 0.612 -19.074 -10.121 1.00 96.56 281 THR A O 1
ATOM 2245 N N . LEU A 1 282 ? 1.928 -17.283 -10.443 1.00 94.75 282 LEU A N 1
ATOM 2246 C CA . LEU A 1 282 ? 2.829 -17.586 -9.327 1.00 94.75 282 LEU A CA 1
ATOM 2247 C C . LEU A 1 282 ? 2.110 -17.488 -7.976 1.00 94.75 282 LEU A C 1
ATOM 2249 O O . LEU A 1 282 ? 2.241 -18.385 -7.151 1.00 94.75 282 LEU A O 1
ATOM 2253 N N . GLY A 1 283 ? 1.310 -16.446 -7.758 1.00 95.88 283 GLY A N 1
ATOM 2254 C CA . GLY A 1 283 ? 0.511 -16.276 -6.546 1.00 95.88 283 GLY A CA 1
ATOM 2255 C C . GLY A 1 283 ? -0.429 -17.454 -6.308 1.00 95.88 283 GLY A C 1
ATOM 2256 O O . GLY A 1 283 ? -0.439 -18.025 -5.218 1.00 95.88 283 GLY A O 1
ATOM 2257 N N . ALA A 1 284 ? -1.152 -17.882 -7.347 1.00 96.81 284 ALA A N 1
ATOM 2258 C CA . ALA A 1 284 ? -2.072 -19.013 -7.281 1.00 96.81 284 ALA A CA 1
ATOM 2259 C C . ALA A 1 284 ? -1.374 -20.312 -6.842 1.00 96.81 284 ALA A C 1
ATOM 2261 O O . ALA A 1 284 ? -1.905 -21.023 -5.990 1.00 96.81 284 ALA A O 1
ATOM 2262 N N . LYS A 1 285 ? -0.155 -20.579 -7.337 1.00 97.25 285 LYS A N 1
ATOM 2263 C CA . LYS A 1 285 ? 0.673 -21.725 -6.911 1.00 97.25 285 LYS A CA 1
ATOM 2264 C C . LYS A 1 285 ? 0.952 -21.722 -5.401 1.00 97.25 285 LYS A C 1
ATOM 2266 O O . LYS A 1 285 ? 1.006 -22.785 -4.792 1.00 97.25 285 LYS A O 1
ATOM 2271 N N . TRP A 1 286 ? 1.108 -20.543 -4.801 1.00 96.81 286 TRP A N 1
ATOM 2272 C CA . TRP A 1 286 ? 1.358 -20.364 -3.366 1.00 96.81 286 TRP A CA 1
ATOM 2273 C C . TRP A 1 286 ? 0.078 -20.154 -2.538 1.00 96.81 286 TRP A C 1
ATOM 2275 O O . TRP A 1 286 ? 0.149 -19.936 -1.331 1.00 96.81 286 TRP A O 1
ATOM 2285 N N . GLY A 1 287 ? -1.108 -20.201 -3.157 1.00 96.56 287 GLY A N 1
ATOM 2286 C CA . GLY A 1 287 ? -2.367 -19.886 -2.475 1.00 96.56 287 GLY A CA 1
ATOM 2287 C C . GLY A 1 287 ? -2.469 -18.420 -2.029 1.00 96.56 287 GLY A C 1
ATOM 2288 O O . GLY A 1 287 ? -3.193 -18.110 -1.080 1.00 96.56 287 GLY A O 1
ATOM 2289 N N . ILE A 1 288 ? -1.738 -17.522 -2.698 1.00 96.19 288 ILE A N 1
ATOM 2290 C CA . ILE A 1 288 ? -1.751 -16.077 -2.472 1.00 96.19 288 ILE A CA 1
ATOM 2291 C C . ILE A 1 288 ? -2.445 -15.398 -3.650 1.00 96.19 288 ILE A C 1
ATOM 2293 O O . ILE A 1 288 ? -2.013 -15.488 -4.798 1.00 96.19 288 ILE A O 1
ATOM 2297 N N . ARG A 1 289 ? -3.501 -14.641 -3.365 1.00 96.12 289 ARG A N 1
ATOM 2298 C CA . ARG A 1 289 ? -4.126 -13.764 -4.351 1.00 96.12 289 ARG A CA 1
ATOM 2299 C C . ARG A 1 289 ? -3.255 -12.529 -4.570 1.00 96.12 289 ARG A C 1
ATOM 2301 O O . ARG A 1 289 ? -2.925 -11.812 -3.626 1.00 96.12 289 ARG A O 1
ATOM 2308 N N . VAL A 1 290 ? -2.895 -12.272 -5.817 1.00 94.81 290 VAL A N 1
ATOM 2309 C CA . VAL A 1 290 ? -2.218 -11.033 -6.205 1.00 94.81 290 VAL A CA 1
ATOM 2310 C C . VAL A 1 290 ? -3.285 -9.991 -6.525 1.00 94.81 290 VAL A C 1
ATOM 2312 O O . VAL A 1 290 ? -4.161 -10.261 -7.336 1.00 94.81 290 VAL A O 1
ATOM 2315 N N . ASP A 1 291 ? -3.231 -8.830 -5.875 1.00 93.50 291 ASP A N 1
ATOM 2316 C CA . ASP A 1 291 ? -4.142 -7.706 -6.109 1.00 93.50 291 ASP A CA 1
ATOM 2317 C C . ASP A 1 291 ? -3.350 -6.576 -6.790 1.00 93.50 291 ASP A C 1
ATOM 2319 O O . ASP A 1 291 ? -2.356 -6.094 -6.245 1.00 93.50 291 ASP A O 1
ATOM 2323 N N . VAL A 1 292 ? -3.761 -6.127 -7.977 1.00 90.88 292 VAL A N 1
ATOM 2324 C CA . VAL A 1 292 ? -3.104 -4.988 -8.641 1.00 90.88 292 VAL A CA 1
ATOM 2325 C C . VAL A 1 292 ? -3.525 -3.696 -7.945 1.00 90.88 292 VAL A C 1
ATOM 2327 O O . VAL A 1 292 ? -4.712 -3.450 -7.746 1.00 90.88 292 VAL A O 1
ATOM 2330 N N . CYS A 1 293 ? -2.560 -2.862 -7.558 1.00 86.50 293 CYS A N 1
ATOM 2331 C CA . CYS A 1 293 ? -2.837 -1.564 -6.956 1.00 86.50 293 CYS A CA 1
ATOM 2332 C C . CYS A 1 293 ? -3.435 -0.614 -8.010 1.00 86.50 293 CYS A C 1
ATOM 2334 O O . CYS A 1 293 ? -2.719 -0.224 -8.944 1.00 86.50 293 CYS A O 1
ATOM 2336 N N . PRO A 1 294 ? -4.706 -0.199 -7.863 1.00 78.25 294 PRO A N 1
ATOM 2337 C CA . PRO A 1 294 ? -5.385 0.612 -8.872 1.00 78.25 294 PRO A CA 1
ATOM 2338 C C . PRO A 1 294 ? -4.830 2.037 -8.955 1.00 78.25 294 PRO A C 1
ATOM 2340 O O . PRO A 1 294 ? -4.895 2.666 -10.004 1.00 78.25 294 PRO A O 1
ATOM 2343 N N . TRP A 1 295 ? -4.220 2.533 -7.875 1.00 73.62 295 TRP A N 1
ATOM 2344 C CA . TRP A 1 295 ? -3.636 3.876 -7.802 1.00 73.62 295 TRP A CA 1
ATOM 2345 C C . TRP A 1 295 ? -2.507 4.093 -8.802 1.00 73.62 295 TRP A C 1
ATOM 2347 O O . TRP A 1 295 ? -2.418 5.146 -9.429 1.00 73.62 295 TRP A O 1
ATOM 2357 N N . ASN A 1 296 ? -1.662 3.077 -8.961 1.00 78.69 296 ASN A N 1
ATOM 2358 C CA . ASN A 1 296 ? -0.516 3.125 -9.865 1.00 78.69 296 ASN A CA 1
ATOM 2359 C C . ASN A 1 296 ? -0.824 2.472 -11.218 1.00 78.69 296 ASN A C 1
ATOM 2361 O O . ASN A 1 296 ? -0.025 2.578 -12.144 1.00 78.69 296 ASN A O 1
ATOM 2365 N N . ASN A 1 297 ? -1.953 1.765 -11.331 1.00 80.81 297 ASN A N 1
ATOM 2366 C CA . ASN A 1 297 ? -2.344 1.008 -12.518 1.00 80.81 297 ASN A CA 1
ATOM 2367 C C . ASN A 1 297 ? -3.845 1.186 -12.803 1.00 80.81 297 ASN A C 1
ATOM 2369 O O . ASN A 1 297 ? -4.584 0.201 -12.790 1.00 80.81 297 ASN A O 1
ATOM 2373 N N . PRO A 1 298 ? -4.306 2.424 -13.060 1.00 75.62 298 PRO A N 1
ATOM 2374 C CA . PRO A 1 298 ? -5.733 2.723 -13.200 1.00 75.62 298 PRO A CA 1
ATOM 2375 C C . PRO A 1 298 ? -6.397 1.976 -14.366 1.00 75.62 298 PRO A C 1
ATOM 2377 O O . PRO A 1 298 ? -7.584 1.678 -14.297 1.00 75.62 298 PRO A O 1
ATOM 2380 N N . ASP A 1 299 ? -5.630 1.604 -15.395 1.00 81.12 299 ASP A N 1
ATOM 2381 C CA . ASP A 1 299 ? -6.122 0.868 -16.573 1.00 81.12 299 ASP A CA 1
ATOM 2382 C C . ASP A 1 299 ? -6.586 -0.567 -16.265 1.00 81.12 299 ASP A C 1
ATOM 2384 O O . ASP A 1 299 ? -7.196 -1.213 -17.110 1.00 81.12 299 ASP A O 1
ATOM 2388 N N . PHE A 1 300 ? -6.265 -1.095 -15.079 1.00 78.06 300 PHE A N 1
ATOM 2389 C CA . PHE A 1 300 ? -6.601 -2.464 -14.667 1.00 78.06 300 PHE A CA 1
ATOM 2390 C C . PHE A 1 300 ? -7.909 -2.558 -13.876 1.00 78.06 300 PHE A C 1
ATOM 2392 O O . PHE A 1 300 ? -8.223 -3.606 -13.312 1.00 78.06 300 PHE A O 1
ATOM 2399 N N . LEU A 1 301 ? -8.678 -1.473 -13.816 1.00 69.88 301 LEU A N 1
ATOM 2400 C CA . LEU A 1 301 ? -9.988 -1.475 -13.183 1.00 69.88 301 LEU A CA 1
ATOM 2401 C C . LEU A 1 301 ? -11.055 -1.990 -14.148 1.00 69.88 301 LEU A C 1
ATOM 2403 O O . LEU A 1 301 ? -11.122 -1.580 -15.302 1.00 69.88 301 LEU A O 1
ATOM 2407 N N . ALA A 1 302 ? -11.915 -2.879 -13.650 1.00 47.94 302 ALA A N 1
ATOM 2408 C CA . ALA A 1 302 ? -12.944 -3.553 -14.442 1.00 47.94 302 ALA A CA 1
ATOM 2409 C C . ALA A 1 302 ? -14.089 -2.631 -14.915 1.00 47.94 302 ALA A C 1
ATOM 2411 O O . ALA A 1 302 ? -14.945 -3.080 -15.672 1.00 47.94 302 ALA A O 1
ATOM 2412 N N . SER A 1 303 ? -14.125 -1.363 -14.484 1.00 40.50 303 SER A N 1
ATOM 2413 C CA . SER A 1 303 ? -15.168 -0.406 -14.860 1.00 40.50 303 SER A CA 1
ATOM 2414 C C . SER A 1 303 ? -14.568 0.977 -15.152 1.00 40.50 303 SER A C 1
ATOM 2416 O O . SER A 1 303 ? -13.805 1.484 -14.321 1.00 40.50 303 SER A O 1
ATOM 2418 N N . PRO A 1 304 ? -14.880 1.611 -16.302 1.00 35.09 304 PRO A N 1
ATOM 2419 C CA . PRO A 1 304 ? -14.493 2.989 -16.572 1.00 35.09 304 PRO A CA 1
ATOM 2420 C C . PRO A 1 304 ? -15.247 3.904 -15.607 1.00 35.09 304 PRO A C 1
ATOM 2422 O O . PRO A 1 304 ? -16.430 4.193 -15.768 1.00 35.09 304 PRO A O 1
ATOM 2425 N N . ILE A 1 305 ? -14.561 4.347 -14.562 1.00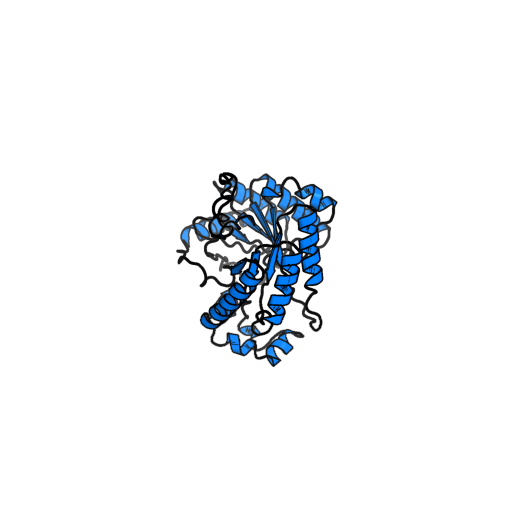 39.34 305 ILE A N 1
ATOM 2426 C CA . ILE A 1 305 ? -15.151 5.233 -13.568 1.00 39.34 305 ILE A CA 1
ATOM 2427 C C . ILE A 1 305 ? -15.206 6.652 -14.129 1.00 39.34 305 ILE A C 1
ATOM 2429 O O . ILE A 1 305 ? -14.185 7.293 -14.389 1.00 39.34 305 ILE A O 1
ATOM 2433 N N . VAL A 1 306 ? -16.434 7.139 -14.309 1.00 35.88 306 VAL A N 1
ATOM 2434 C CA . VAL A 1 306 ? -16.730 8.525 -14.666 1.00 35.88 306 VAL A CA 1
ATOM 2435 C C . VAL A 1 306 ? -16.324 9.414 -13.494 1.00 35.88 306 VAL A C 1
ATOM 2437 O O . VAL A 1 306 ? -16.971 9.449 -12.448 1.00 35.88 306 VAL A O 1
ATOM 2440 N N . VAL A 1 307 ? -15.223 10.143 -13.663 1.00 37.84 307 VAL A N 1
ATOM 2441 C CA . VAL A 1 307 ? -14.771 11.122 -12.678 1.00 37.84 307 VAL A CA 1
ATOM 2442 C C . VAL A 1 307 ? -15.728 12.310 -12.678 1.00 37.84 307 VAL A C 1
ATOM 2444 O O . VAL A 1 307 ? -15.670 13.166 -13.561 1.00 37.84 307 VAL A O 1
ATOM 2447 N N . ASN A 1 308 ? -16.597 12.389 -11.671 1.00 34.59 308 ASN A N 1
ATOM 2448 C CA . ASN A 1 308 ? -17.515 13.511 -11.513 1.00 34.59 308 ASN A CA 1
ATOM 2449 C C . ASN A 1 308 ? -16.753 14.735 -10.957 1.00 34.59 308 ASN A C 1
ATOM 2451 O O . ASN A 1 308 ? -16.774 15.022 -9.761 1.00 34.59 308 ASN A O 1
ATOM 2455 N N . LYS A 1 309 ? -16.022 15.439 -11.837 1.00 36.25 309 LYS A N 1
ATOM 2456 C CA . LYS A 1 309 ? -15.128 16.576 -11.517 1.00 36.25 309 LYS A CA 1
ATOM 2457 C C . LYS A 1 309 ? -15.797 17.710 -10.720 1.00 36.25 309 LYS A C 1
ATOM 2459 O O . LYS A 1 309 ? -15.100 18.505 -10.095 1.00 36.25 309 LYS A O 1
ATOM 2464 N N . VAL A 1 310 ? -17.127 17.804 -10.750 1.00 36.31 310 VAL A N 1
ATOM 2465 C CA . VAL A 1 310 ? -17.900 18.912 -10.167 1.00 36.31 310 VAL A CA 1
ATOM 2466 C C . VAL A 1 310 ? -17.944 18.849 -8.632 1.00 36.31 310 VAL A C 1
ATOM 2468 O O . VAL A 1 310 ? -17.726 19.868 -7.981 1.00 36.31 310 VAL A O 1
ATOM 2471 N N . ALA A 1 311 ? -18.132 17.664 -8.038 1.00 42.56 311 ALA A N 1
ATOM 2472 C CA . ALA A 1 311 ? -18.251 17.516 -6.579 1.00 42.56 311 ALA A CA 1
ATOM 2473 C C . ALA A 1 311 ? -16.910 17.705 -5.844 1.00 42.56 311 ALA A C 1
ATOM 2475 O O . ALA A 1 311 ? -16.852 18.239 -4.736 1.00 42.56 311 ALA A O 1
ATOM 2476 N N . THR A 1 312 ? -15.808 17.303 -6.481 1.00 45.56 312 THR A N 1
ATOM 2477 C CA . THR A 1 312 ? -14.449 17.414 -5.931 1.00 45.56 312 THR A CA 1
ATOM 2478 C C . THR A 1 312 ? -13.997 18.867 -5.839 1.00 45.56 312 THR A C 1
ATOM 2480 O O . THR A 1 312 ? -13.418 19.283 -4.838 1.00 45.56 312 THR A O 1
ATOM 2483 N N . LYS A 1 313 ? -14.302 19.654 -6.879 1.00 45.66 313 LYS A N 1
ATOM 2484 C CA . LYS A 1 313 ? -13.908 21.061 -6.960 1.00 45.66 313 LYS A CA 1
ATOM 2485 C C . LYS A 1 313 ? -14.656 21.908 -5.928 1.00 45.66 313 LYS A C 1
ATOM 2487 O O . LYS A 1 313 ? -14.033 22.751 -5.300 1.00 45.66 313 LYS A O 1
ATOM 2492 N N . SER A 1 314 ? -15.946 21.647 -5.683 1.00 52.66 314 SER A N 1
ATOM 2493 C CA . SER A 1 314 ? -16.723 22.419 -4.701 1.00 52.66 314 SER A CA 1
ATOM 2494 C C . SER A 1 314 ? -16.334 22.129 -3.249 1.00 52.66 314 SER A C 1
ATOM 2496 O O . SER A 1 314 ? -16.355 23.039 -2.429 1.00 52.66 314 SER A O 1
ATOM 2498 N N . LEU A 1 315 ? -15.997 20.878 -2.909 1.00 51.03 315 LEU A N 1
ATOM 2499 C CA . LEU A 1 315 ? -15.577 20.516 -1.548 1.00 51.03 315 LEU A CA 1
ATOM 2500 C C . LEU A 1 315 ? -14.179 21.046 -1.224 1.00 51.03 315 LEU A C 1
ATOM 2502 O O . LEU A 1 315 ? -13.976 21.588 -0.141 1.00 51.03 315 LEU A O 1
ATOM 2506 N N . LEU A 1 316 ? -13.236 20.933 -2.167 1.00 50.72 316 LEU A N 1
ATOM 2507 C CA . LEU A 1 316 ? -11.896 21.479 -1.977 1.00 50.72 316 LEU A CA 1
ATOM 2508 C C . LEU A 1 316 ? -11.920 23.012 -1.941 1.00 50.72 316 LEU A C 1
ATOM 2510 O O . LEU A 1 316 ? -11.288 23.589 -1.066 1.00 50.72 316 LEU A O 1
ATOM 2514 N N . GLN A 1 317 ? -12.674 23.666 -2.834 1.00 56.28 317 GLN A N 1
ATOM 2515 C CA . GLN A 1 317 ? -12.782 25.128 -2.840 1.00 56.28 317 GLN A CA 1
ATOM 2516 C C . GLN A 1 317 ? -13.363 25.648 -1.521 1.00 56.28 317 GLN A C 1
ATOM 2518 O O . GLN A 1 317 ? -12.768 26.528 -0.921 1.00 56.28 317 GLN A O 1
ATOM 2523 N N . LYS A 1 318 ? -14.430 25.026 -0.997 1.00 57.97 318 LYS A N 1
ATOM 2524 C CA . LYS A 1 318 ? -14.992 25.389 0.315 1.00 57.97 318 LYS A CA 1
ATOM 2525 C C . LYS A 1 318 ? -13.987 25.260 1.461 1.00 57.97 318 LYS A C 1
ATOM 2527 O O . LYS A 1 318 ? -13.991 26.092 2.359 1.00 57.97 318 LYS A O 1
ATOM 2532 N N . PHE A 1 319 ? -13.148 24.223 1.449 1.00 52.12 319 PHE A N 1
ATOM 2533 C CA . PHE A 1 319 ? -12.096 24.083 2.456 1.00 52.12 319 PHE A CA 1
ATOM 2534 C C . PHE A 1 319 ? -11.019 25.171 2.313 1.00 52.12 319 PHE A C 1
ATOM 2536 O O . PHE A 1 319 ? -10.610 25.763 3.309 1.00 52.12 319 PHE A O 1
ATOM 2543 N N . LEU A 1 320 ? -10.589 25.465 1.082 1.00 51.22 320 LEU A N 1
ATOM 2544 C CA . LEU A 1 320 ? -9.601 26.512 0.811 1.00 51.22 320 LEU A CA 1
ATOM 2545 C C . LEU A 1 320 ? -10.123 27.903 1.200 1.00 51.22 320 LEU A C 1
ATOM 2547 O O . LEU A 1 320 ? -9.399 28.654 1.845 1.00 51.22 320 LEU A O 1
ATOM 2551 N N . ASP A 1 321 ? -11.384 28.212 0.889 1.00 59.09 321 ASP A N 1
ATOM 2552 C CA . ASP A 1 321 ? -12.015 29.497 1.215 1.00 59.09 321 ASP A CA 1
ATOM 2553 C C . ASP A 1 321 ? -12.038 29.750 2.735 1.00 59.09 321 ASP A C 1
ATOM 2555 O O . ASP A 1 321 ? -11.843 30.885 3.176 1.00 59.09 321 ASP A O 1
ATOM 2559 N N . MET A 1 322 ? -12.213 28.690 3.535 1.00 55.06 322 MET A N 1
ATOM 2560 C CA . MET A 1 322 ? -12.144 28.747 4.999 1.00 55.06 322 MET A CA 1
ATOM 2561 C C . MET A 1 322 ? -10.720 28.947 5.524 1.00 55.06 322 MET A C 1
ATOM 2563 O O . MET A 1 322 ? -10.514 29.745 6.432 1.00 55.06 322 MET A O 1
ATOM 2567 N N . ALA A 1 323 ? -9.731 28.249 4.959 1.00 49.44 323 ALA A N 1
ATOM 2568 C CA . ALA A 1 323 ? -8.334 28.397 5.376 1.00 49.44 323 ALA A CA 1
ATOM 2569 C C . ALA A 1 323 ? -7.787 29.812 5.098 1.00 49.44 323 ALA A C 1
ATOM 2571 O O . ALA A 1 323 ? -6.885 30.274 5.791 1.00 49.44 323 ALA A O 1
ATOM 2572 N N . SER A 1 324 ? -8.340 30.508 4.100 1.00 47.06 324 SER A N 1
ATOM 2573 C CA . SER A 1 324 ? -7.988 31.894 3.772 1.00 47.06 324 SER A CA 1
ATOM 2574 C C . SER A 1 324 ? -8.693 32.951 4.633 1.00 47.06 324 SER A C 1
ATOM 2576 O O . SER A 1 324 ? -8.288 34.110 4.591 1.00 47.06 324 SER A O 1
ATOM 2578 N N . HIS A 1 325 ? -9.714 32.578 5.413 1.00 46.31 325 HIS A N 1
ATOM 2579 C CA . HIS A 1 325 ? -10.469 33.491 6.280 1.00 46.31 325 HIS A CA 1
ATOM 2580 C C . HIS A 1 325 ? -10.674 32.863 7.668 1.00 46.31 325 HIS A C 1
ATOM 2582 O O . HIS A 1 325 ? -11.792 32.450 7.992 1.00 46.31 325 HIS A O 1
ATOM 2588 N N . PRO A 1 326 ? -9.613 32.753 8.490 1.00 46.53 326 PRO A N 1
ATOM 2589 C CA . PRO A 1 326 ? -9.763 32.334 9.876 1.00 46.53 326 PRO A CA 1
ATOM 2590 C C . PRO A 1 326 ? -10.591 33.396 10.610 1.00 46.53 326 PRO A C 1
ATOM 2592 O O . PRO A 1 326 ? -10.158 34.541 10.747 1.00 46.53 326 PRO A O 1
ATOM 2595 N N . GLY A 1 327 ? -11.817 33.028 10.981 1.00 45.19 327 GLY A N 1
ATOM 2596 C CA . GLY A 1 327 ? -12.674 33.827 11.859 1.00 45.19 327 GLY A CA 1
ATOM 2597 C C . GLY A 1 327 ? -12.189 33.826 13.298 1.00 45.19 327 GLY A C 1
ATOM 2598 O O . GLY A 1 327 ? -11.482 32.865 13.680 1.00 45.19 327 GLY A O 1
#

Secondary structure (DSSP, 8-state):
--PPPPTTSTTSS-----PPPTT---STT-PPPPEE---TT---TT-TT------EE--SSS--EEEE--SS-SHHHHHHHHHHHHH-SS-PEEEE-SSS-TTSS-HHHHHHHHHHHHHHHHTT-EEEEE-SSPP-HHHHHHHGGGTTTEEEEEES----SS-SS---HHHHHHHHHHHHHTT-EEEEEEEEE-TTTTSSHHHHHHHHHHHHHTT--EEEEEE--EEGGGSSSPPSSHHHHHHHTTHHHHHHTSPEEEETTEEEEPPPHHHHHHHHHHHHHHHHHTT-EEEE-TTT-GGG-SS-----HHHHHHHHHHHHHHHTS--

pLDDT: mean 70.32, std 22.95, range [25.12, 97.25]